Protein AF-A0A8S3UKG8-F1 (afdb_monomer)

Organism: Mytilus edulis (NCBI:txid6550)

Structure (mmCIF, N/CA/C/O backbone):
data_AF-A0A8S3UKG8-F1
#
_entry.id   AF-A0A8S3UKG8-F1
#
loop_
_atom_site.group_PDB
_atom_site.id
_atom_site.type_symbol
_atom_site.label_atom_id
_atom_site.label_alt_id
_atom_site.label_comp_id
_atom_site.label_asym_id
_atom_site.label_entity_id
_atom_site.label_seq_id
_atom_site.pdbx_PDB_ins_code
_atom_site.Cartn_x
_atom_site.Cartn_y
_atom_site.Cartn_z
_atom_site.occupancy
_atom_site.B_iso_or_equiv
_atom_site.auth_seq_id
_atom_site.auth_comp_id
_atom_site.auth_asym_id
_atom_site.auth_atom_id
_atom_site.pdbx_PDB_model_num
ATOM 1 N N . MET A 1 1 ? 56.860 -17.615 -8.457 1.00 44.66 1 MET A N 1
ATOM 2 C CA . MET A 1 1 ? 56.298 -17.502 -9.824 1.00 44.66 1 MET A CA 1
ATOM 3 C C . MET A 1 1 ? 55.297 -16.354 -9.841 1.00 44.66 1 MET A C 1
ATOM 5 O O . MET A 1 1 ? 54.416 -16.349 -8.995 1.00 44.66 1 MET A O 1
ATOM 9 N N . LYS A 1 2 ? 55.458 -15.350 -10.715 1.00 48.34 2 LYS A N 1
ATOM 10 C CA . LYS A 1 2 ? 54.511 -14.225 -10.840 1.00 48.34 2 LYS A CA 1
ATOM 11 C C . LYS A 1 2 ? 53.474 -14.569 -11.916 1.00 48.34 2 LYS A C 1
ATOM 13 O O . LYS A 1 2 ? 53.866 -14.861 -13.039 1.00 48.34 2 LYS A O 1
ATOM 18 N N . LEU A 1 3 ? 52.184 -14.538 -11.577 1.00 47.44 3 LEU A N 1
ATOM 19 C CA . LEU A 1 3 ? 51.089 -14.713 -12.542 1.00 47.44 3 LEU A CA 1
ATOM 20 C C . LEU A 1 3 ? 51.064 -13.552 -13.546 1.00 47.44 3 LEU A C 1
ATOM 22 O O . LEU A 1 3 ? 51.208 -12.389 -13.149 1.00 47.44 3 LEU A O 1
ATOM 26 N N . SER A 1 4 ? 50.855 -13.864 -14.828 1.00 59.56 4 SER A N 1
ATOM 27 C CA . SER A 1 4 ? 50.686 -12.853 -15.874 1.00 59.56 4 SER A CA 1
ATOM 28 C C . SER A 1 4 ? 49.375 -12.080 -15.672 1.00 59.56 4 SER A C 1
ATOM 30 O O . SER A 1 4 ? 48.423 -12.591 -15.081 1.00 59.56 4 SER A O 1
ATOM 32 N N . GLU A 1 5 ? 49.286 -10.836 -16.152 1.00 53.91 5 GLU A N 1
ATOM 33 C CA . GLU A 1 5 ? 48.056 -10.035 -16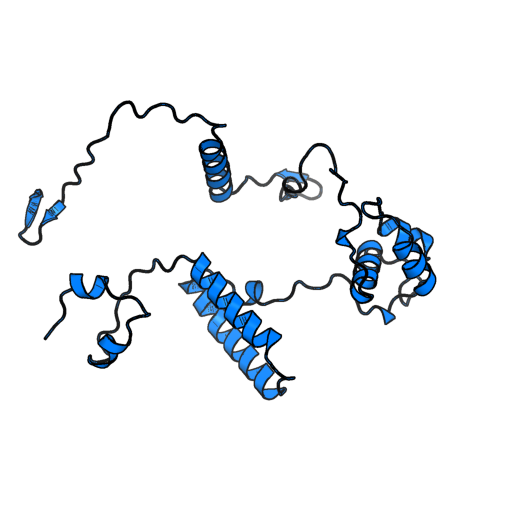.012 1.00 53.91 5 GLU A CA 1
ATOM 34 C C . GLU A 1 5 ? 46.839 -10.657 -16.714 1.00 53.91 5 GLU A C 1
ATOM 36 O O . GLU A 1 5 ? 45.714 -10.478 -16.250 1.00 53.91 5 GLU A O 1
ATOM 41 N N . LYS A 1 6 ? 47.054 -11.455 -17.769 1.00 54.81 6 LYS A N 1
ATOM 42 C CA . LYS A 1 6 ? 45.984 -12.217 -18.432 1.00 54.81 6 LYS A CA 1
ATOM 43 C C . LYS A 1 6 ? 45.432 -13.335 -17.549 1.00 54.81 6 LYS A C 1
ATOM 45 O O . LYS A 1 6 ? 44.229 -13.587 -17.579 1.00 54.81 6 LYS A O 1
ATOM 50 N N . ASP A 1 7 ? 46.276 -13.963 -16.738 1.00 52.88 7 ASP A N 1
ATOM 51 C CA . ASP A 1 7 ? 45.856 -15.036 -15.829 1.00 52.88 7 ASP A CA 1
ATOM 52 C C . ASP A 1 7 ? 45.150 -14.471 -14.588 1.00 52.88 7 ASP A C 1
ATOM 54 O O . ASP A 1 7 ? 44.207 -15.066 -14.068 1.00 52.88 7 ASP A O 1
ATOM 58 N N . LYS A 1 8 ? 45.506 -13.246 -14.179 1.00 52.53 8 LYS A N 1
ATOM 59 C CA . LYS A 1 8 ? 44.791 -12.489 -13.137 1.00 52.53 8 LYS A CA 1
ATOM 60 C C . LYS A 1 8 ? 43.371 -12.072 -13.543 1.00 52.53 8 LYS A C 1
ATOM 62 O O . LYS A 1 8 ? 42.605 -11.691 -12.671 1.00 52.53 8 LYS A O 1
ATOM 67 N N . ALA A 1 9 ? 42.999 -12.128 -14.820 1.00 50.62 9 ALA A N 1
ATOM 68 C CA . ALA A 1 9 ? 41.670 -11.716 -15.284 1.00 50.62 9 ALA A CA 1
ATOM 69 C C . ALA A 1 9 ? 40.638 -12.862 -15.336 1.00 50.62 9 ALA A C 1
ATOM 71 O O . ALA A 1 9 ? 39.459 -12.603 -15.559 1.00 50.62 9 ALA A O 1
ATOM 72 N N . LYS A 1 10 ? 41.061 -14.123 -15.164 1.00 51.69 10 LYS A N 1
ATOM 73 C CA . LYS A 1 10 ? 40.206 -15.304 -15.391 1.00 51.69 10 LYS A CA 1
ATOM 74 C C . LYS A 1 10 ? 39.591 -15.930 -14.140 1.00 51.69 10 LYS A C 1
ATOM 76 O O . LYS A 1 10 ? 38.801 -16.854 -14.287 1.00 51.69 10 LYS A O 1
ATOM 81 N N . HIS A 1 11 ? 39.936 -15.470 -12.942 1.00 46.91 11 HIS A N 1
ATOM 82 C CA . HIS A 1 11 ? 39.448 -16.087 -11.709 1.00 46.91 11 HIS A CA 1
ATOM 83 C C . HIS A 1 11 ? 38.254 -15.312 -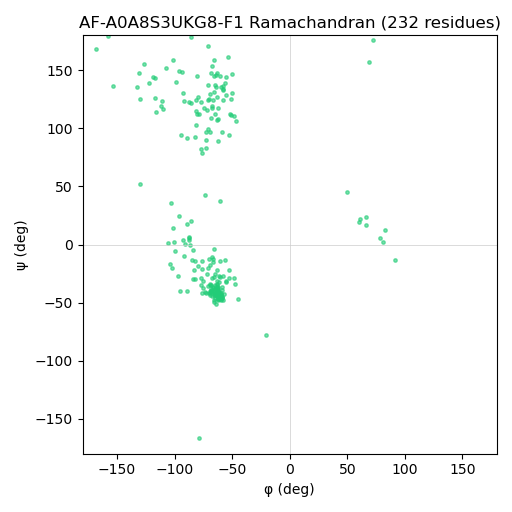11.142 1.00 46.91 11 HIS A C 1
ATOM 85 O O . HIS A 1 11 ? 38.216 -14.079 -11.154 1.00 46.91 11 HIS A O 1
ATOM 91 N N . THR A 1 12 ? 37.263 -16.048 -10.647 1.00 50.19 12 THR A N 1
ATOM 92 C CA . THR A 1 12 ? 36.085 -15.495 -9.976 1.00 50.19 12 THR A CA 1
ATOM 93 C C . THR A 1 12 ? 36.216 -15.619 -8.459 1.00 50.19 12 THR A C 1
ATOM 95 O O . THR A 1 12 ? 36.971 -16.448 -7.962 1.00 50.19 12 THR A O 1
ATOM 98 N N . LEU A 1 13 ? 35.477 -14.803 -7.693 1.00 46.81 13 LEU A N 1
ATOM 99 C CA . LEU A 1 13 ? 35.464 -14.838 -6.214 1.00 46.81 13 LEU A CA 1
ATOM 100 C C . LEU A 1 13 ? 35.089 -16.215 -5.624 1.00 46.81 13 LEU A C 1
ATOM 102 O O . LEU A 1 13 ? 35.263 -16.441 -4.430 1.00 46.81 13 LEU A O 1
ATOM 106 N N . THR A 1 14 ? 34.566 -17.118 -6.449 1.00 46.69 14 THR A N 1
ATOM 107 C CA . THR A 1 14 ? 34.197 -18.490 -6.102 1.00 46.69 14 THR A CA 1
ATOM 108 C C . THR A 1 14 ? 35.373 -19.472 -6.112 1.00 46.69 14 THR A C 1
ATOM 110 O O . THR A 1 14 ? 35.245 -20.533 -5.515 1.00 46.69 14 THR A O 1
ATOM 113 N N . ASP A 1 15 ? 36.526 -19.115 -6.690 1.00 49.78 15 ASP A N 1
ATOM 114 C CA . ASP A 1 15 ? 37.689 -20.009 -6.859 1.00 49.78 15 ASP A CA 1
ATOM 115 C C . ASP A 1 15 ? 38.811 -19.715 -5.836 1.00 49.78 15 ASP A C 1
ATOM 117 O O . ASP A 1 15 ? 40.005 -19.775 -6.130 1.00 49.78 15 ASP A O 1
ATOM 121 N N . CYS A 1 16 ? 38.416 -19.349 -4.612 1.00 51.28 16 CYS A N 1
ATOM 122 C CA . CYS A 1 16 ? 39.285 -18.791 -3.566 1.00 51.28 16 CYS A CA 1
ATOM 123 C C . CYS A 1 16 ? 40.396 -19.746 -3.071 1.00 51.28 16 CYS A C 1
ATOM 125 O O . CYS A 1 16 ? 41.426 -19.289 -2.573 1.00 51.28 16 CYS A O 1
ATOM 127 N N . GLU A 1 17 ? 40.246 -21.064 -3.242 1.00 53.31 17 GLU A N 1
ATOM 128 C CA . GLU A 1 17 ? 41.246 -22.044 -2.783 1.00 53.31 17 GLU A CA 1
ATOM 129 C C . GLU A 1 17 ? 42.609 -21.888 -3.480 1.00 53.31 17 GLU A C 1
ATOM 131 O O . GLU A 1 17 ? 43.646 -22.088 -2.850 1.00 53.31 17 GLU A O 1
ATOM 136 N N . GLN A 1 18 ? 42.642 -21.439 -4.740 1.00 48.78 18 GLN A N 1
ATOM 137 C CA . GLN A 1 18 ? 43.902 -21.175 -5.453 1.00 48.78 18 GLN A CA 1
ATOM 138 C C . GLN A 1 18 ? 44.580 -19.865 -5.011 1.00 48.78 18 GLN A C 1
ATOM 140 O O . GLN A 1 18 ? 45.790 -19.703 -5.178 1.00 48.78 18 GLN A O 1
ATOM 145 N N . CYS A 1 19 ? 43.8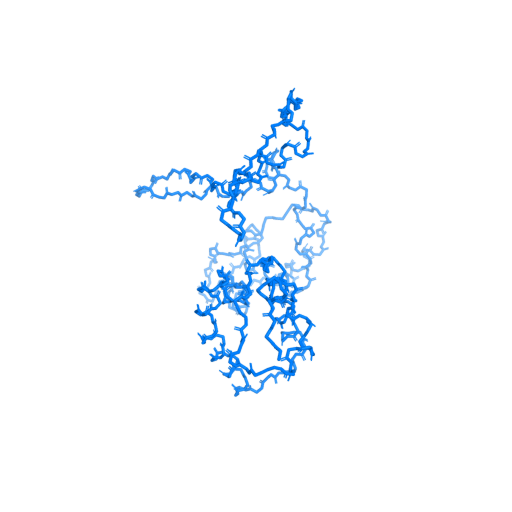27 -18.937 -4.414 1.00 50.47 19 CYS A N 1
ATOM 146 C CA . CYS A 1 19 ? 44.324 -17.634 -3.964 1.00 50.47 19 CYS A CA 1
ATOM 147 C C . CYS A 1 19 ? 44.990 -17.687 -2.581 1.00 50.47 19 CYS A C 1
ATOM 149 O O . CYS A 1 19 ? 45.816 -16.831 -2.277 1.00 50.47 19 CYS A O 1
ATOM 151 N N . MET A 1 20 ? 44.687 -18.700 -1.765 1.00 49.31 20 MET A N 1
ATOM 152 C CA . MET A 1 20 ? 45.241 -18.871 -0.410 1.00 49.31 20 MET A CA 1
ATOM 153 C C . MET A 1 20 ? 46.736 -19.235 -0.395 1.00 49.31 20 MET A C 1
ATOM 155 O O . MET A 1 20 ? 47.377 -19.170 0.651 1.00 49.31 20 MET A O 1
ATOM 159 N N . VAL A 1 21 ? 47.304 -19.608 -1.547 1.00 52.59 21 VAL A N 1
ATOM 160 C CA . VAL A 1 21 ? 48.727 -19.961 -1.694 1.00 52.59 21 VAL A CA 1
ATOM 161 C C . VAL A 1 21 ? 49.610 -18.722 -1.927 1.00 52.59 21 VAL A C 1
ATOM 163 O O . VAL A 1 21 ? 50.831 -18.806 -1.805 1.00 52.59 21 VAL A O 1
ATOM 166 N N . PHE A 1 22 ? 49.028 -17.557 -2.234 1.00 48.97 22 PHE A N 1
ATOM 167 C CA . PHE A 1 22 ? 49.785 -16.350 -2.571 1.00 48.97 22 PHE A CA 1
ATOM 168 C C . PHE A 1 22 ? 49.561 -15.202 -1.582 1.00 48.97 22 PHE A C 1
ATOM 170 O O . PHE A 1 22 ? 48.468 -14.985 -1.069 1.00 48.97 22 PHE A O 1
ATOM 177 N N . ASP A 1 23 ? 50.649 -14.469 -1.343 1.00 45.53 23 ASP A N 1
ATOM 178 C CA . ASP A 1 23 ? 50.763 -13.353 -0.408 1.00 45.53 23 ASP A CA 1
ATOM 179 C C . ASP A 1 23 ? 49.636 -12.314 -0.592 1.00 45.53 23 ASP A C 1
ATOM 181 O O . ASP A 1 23 ? 49.364 -11.845 -1.704 1.00 45.53 23 ASP A O 1
ATOM 185 N N . ALA A 1 24 ? 48.983 -11.949 0.515 1.00 45.81 24 ALA A N 1
ATOM 186 C CA . ALA A 1 24 ? 47.771 -11.123 0.561 1.00 45.81 24 ALA A CA 1
ATOM 187 C C . ALA A 1 24 ? 47.961 -9.712 -0.033 1.00 45.81 24 ALA A C 1
ATOM 189 O O . ALA A 1 24 ? 46.993 -9.017 -0.344 1.00 45.81 24 ALA A O 1
ATOM 190 N N . SER A 1 25 ? 49.211 -9.297 -0.239 1.00 44.34 25 SER A N 1
ATOM 191 C CA . SER A 1 25 ? 49.593 -8.053 -0.910 1.00 44.34 25 SER A CA 1
ATOM 192 C C . SER A 1 25 ? 49.261 -8.017 -2.415 1.00 44.34 25 SER A C 1
ATOM 194 O O . SER A 1 25 ? 49.315 -6.948 -3.025 1.00 44.34 25 SER A O 1
ATOM 196 N N . LEU A 1 26 ? 48.872 -9.147 -3.024 1.00 45.03 26 LEU A N 1
ATOM 197 C CA . LEU A 1 26 ? 48.540 -9.277 -4.453 1.00 45.03 26 LEU A CA 1
ATOM 198 C C . LEU A 1 26 ? 47.030 -9.306 -4.767 1.00 45.03 26 LEU A C 1
ATOM 200 O O . LEU A 1 26 ? 46.653 -9.649 -5.891 1.00 45.03 26 LEU A O 1
ATOM 204 N N . LEU A 1 27 ? 46.173 -8.929 -3.809 1.00 43.44 27 LEU A N 1
ATOM 205 C CA . LEU A 1 27 ? 44.718 -8.855 -3.986 1.00 43.44 27 LEU A CA 1
ATOM 206 C C . LEU A 1 27 ? 44.328 -8.040 -5.237 1.00 43.44 27 LEU A C 1
ATOM 208 O O . LEU A 1 27 ? 44.743 -6.900 -5.448 1.00 43.44 27 LEU A O 1
ATOM 212 N N . HIS A 1 28 ? 43.541 -8.680 -6.098 1.00 46.62 28 HIS A N 1
ATOM 213 C CA . HIS A 1 28 ? 43.282 -8.287 -7.479 1.00 46.62 28 HIS A CA 1
ATOM 214 C C . HIS A 1 28 ? 42.466 -6.990 -7.631 1.00 46.62 28 HIS A C 1
ATOM 216 O O . HIS A 1 28 ? 41.529 -6.726 -6.881 1.00 46.62 28 HIS A O 1
ATOM 222 N N . LYS A 1 29 ? 42.738 -6.234 -8.707 1.00 44.09 29 LYS A N 1
ATOM 223 C CA . LYS A 1 29 ? 41.755 -5.328 -9.326 1.00 44.09 29 LYS A CA 1
ATOM 224 C C . LYS A 1 29 ? 40.780 -6.188 -10.135 1.00 44.09 29 LYS A C 1
ATOM 226 O O . LYS A 1 29 ? 40.954 -6.339 -11.342 1.00 44.09 29 LYS A O 1
ATOM 231 N N . SER A 1 30 ? 39.819 -6.830 -9.477 1.00 43.28 30 SER A N 1
ATOM 232 C CA . SER A 1 30 ? 38.790 -7.588 -10.188 1.00 43.28 30 SER A CA 1
ATOM 233 C C . SER A 1 30 ? 37.964 -6.627 -11.047 1.00 43.28 30 SER A C 1
ATOM 235 O O . SER A 1 30 ? 37.487 -5.590 -10.584 1.00 43.28 30 SER A O 1
ATOM 237 N N . SER A 1 31 ? 37.840 -6.936 -12.337 1.00 40.03 31 SER A N 1
ATOM 238 C CA . SER A 1 31 ? 36.963 -6.207 -13.247 1.00 40.03 31 SER A CA 1
ATOM 239 C C . SER A 1 31 ? 35.520 -6.388 -12.777 1.00 40.03 31 SER A C 1
ATOM 241 O O . SER A 1 31 ? 34.946 -7.472 -12.893 1.00 40.03 31 SER A O 1
ATOM 243 N N . GLU A 1 32 ? 34.950 -5.328 -12.212 1.00 47.38 32 GLU A N 1
ATOM 244 C CA . GLU A 1 32 ? 33.565 -5.251 -11.762 1.00 47.38 32 GLU A CA 1
ATOM 245 C C . GLU A 1 32 ? 32.593 -5.432 -12.938 1.00 47.38 32 GLU A C 1
ATOM 247 O O . GLU A 1 32 ? 32.126 -4.475 -13.549 1.00 47.38 32 GLU A O 1
ATOM 252 N N . VAL A 1 33 ? 32.222 -6.677 -13.224 1.00 44.47 33 VAL A N 1
ATOM 253 C CA . VAL A 1 33 ? 30.918 -6.997 -13.818 1.00 44.47 33 VAL A CA 1
ATOM 254 C C . VAL A 1 33 ? 30.277 -8.116 -13.004 1.00 44.47 33 VAL A C 1
ATOM 256 O O . VAL A 1 33 ? 29.817 -9.130 -13.522 1.00 44.47 33 VAL A O 1
ATOM 259 N N . VAL A 1 34 ? 30.203 -7.928 -11.684 1.00 48.88 34 VAL A N 1
ATOM 260 C CA . VAL A 1 34 ? 29.152 -8.609 -10.929 1.00 48.88 34 VAL A CA 1
ATOM 261 C C . VAL A 1 34 ? 27.852 -7.951 -11.373 1.00 48.88 34 VAL A C 1
ATOM 263 O O . VAL A 1 34 ? 27.613 -6.773 -11.102 1.00 48.88 34 VAL A O 1
ATOM 266 N N . LYS A 1 35 ? 27.036 -8.684 -12.139 1.00 52.34 35 LYS A N 1
ATOM 267 C CA . LYS A 1 35 ? 25.713 -8.225 -12.578 1.00 52.34 35 LYS A CA 1
ATOM 268 C C . LYS A 1 35 ? 24.962 -7.757 -11.331 1.00 52.34 35 LYS A C 1
ATOM 270 O O . LYS A 1 35 ? 24.667 -8.577 -10.466 1.00 52.34 35 LYS A O 1
ATOM 275 N N . LYS A 1 36 ? 24.694 -6.449 -11.217 1.00 52.25 36 LYS A N 1
ATOM 276 C CA . LYS A 1 36 ? 24.072 -5.826 -10.030 1.00 52.25 36 LYS A CA 1
ATOM 277 C C . LYS A 1 36 ? 22.838 -6.590 -9.544 1.00 52.25 36 LYS A C 1
ATOM 279 O O . LYS A 1 36 ? 22.636 -6.708 -8.343 1.00 52.25 36 LYS A O 1
ATOM 284 N N . ASP A 1 37 ? 22.083 -7.173 -10.468 1.00 49.12 37 ASP A N 1
ATOM 285 C CA . ASP A 1 37 ? 20.885 -7.962 -10.180 1.00 49.12 37 ASP A CA 1
ATOM 286 C C . ASP A 1 37 ? 21.188 -9.254 -9.394 1.00 49.12 37 ASP A C 1
ATOM 288 O O . ASP A 1 37 ? 20.438 -9.619 -8.492 1.00 49.12 37 ASP A O 1
ATOM 292 N N . SER A 1 38 ? 22.332 -9.901 -9.650 1.00 56.22 38 SER A N 1
ATOM 293 C CA . SER A 1 38 ? 22.796 -11.074 -8.893 1.00 56.22 38 SER A CA 1
ATOM 294 C C . SER A 1 38 ? 23.213 -10.709 -7.471 1.00 56.22 38 SER A C 1
ATOM 296 O O . SER A 1 38 ? 23.005 -11.489 -6.544 1.00 56.22 38 SER A O 1
ATOM 298 N N . LEU A 1 39 ? 23.794 -9.521 -7.290 1.00 58.41 39 LEU A N 1
ATOM 299 C CA . LEU A 1 39 ? 24.209 -9.032 -5.980 1.00 58.41 39 LEU A CA 1
ATOM 300 C C . LEU A 1 39 ? 23.001 -8.603 -5.142 1.00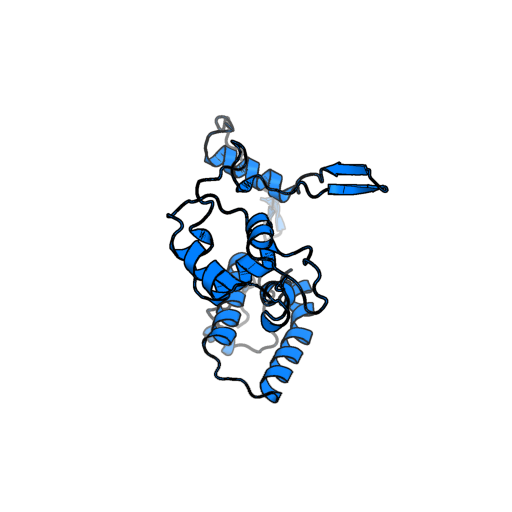 58.41 39 LEU A C 1
ATOM 302 O O . LEU A 1 39 ? 22.925 -8.925 -3.964 1.00 58.41 39 LEU A O 1
ATOM 306 N N . VAL A 1 40 ? 22.026 -7.932 -5.763 1.00 55.78 40 VAL A N 1
ATOM 307 C CA . VAL A 1 40 ? 20.754 -7.571 -5.123 1.00 55.78 40 VAL A CA 1
ATOM 308 C C . VAL A 1 40 ? 20.000 -8.827 -4.683 1.00 55.78 40 VAL A C 1
ATOM 310 O O . VAL A 1 40 ? 19.572 -8.889 -3.532 1.00 55.78 40 VAL A O 1
ATOM 313 N N . GLY A 1 41 ? 19.929 -9.854 -5.539 1.00 62.94 41 GLY A N 1
ATOM 314 C CA . GLY A 1 41 ? 19.331 -11.147 -5.194 1.00 62.94 41 GLY A CA 1
ATOM 315 C C . GLY A 1 41 ? 20.057 -11.860 -4.048 1.00 62.94 41 G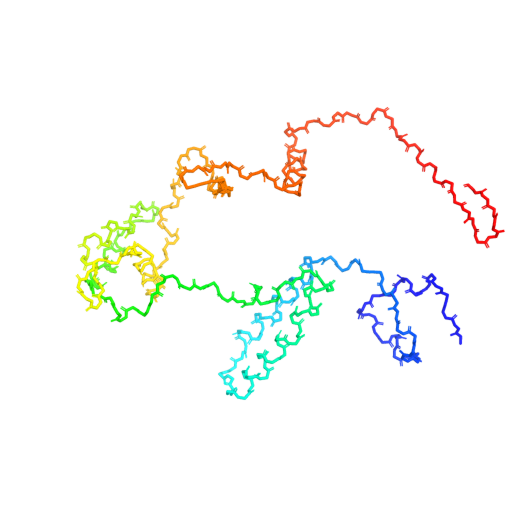LY A C 1
ATOM 316 O O . GLY A 1 41 ? 19.413 -12.355 -3.126 1.00 62.94 41 GLY A O 1
ATOM 317 N N . ALA A 1 42 ? 21.394 -11.849 -4.041 1.00 63.53 42 ALA A N 1
ATOM 318 C CA . ALA A 1 42 ? 22.184 -12.403 -2.941 1.00 63.53 42 ALA A CA 1
ATOM 319 C C . ALA A 1 42 ? 21.965 -11.632 -1.626 1.00 63.53 42 ALA A C 1
ATOM 321 O O . ALA A 1 42 ? 21.742 -12.245 -0.584 1.00 63.53 42 ALA A O 1
ATOM 322 N N . CYS A 1 43 ? 21.945 -10.297 -1.669 1.00 58.53 43 CYS A N 1
ATOM 323 C CA . CYS A 1 43 ? 21.653 -9.461 -0.504 1.00 58.53 43 CYS A CA 1
ATOM 324 C C . CYS A 1 43 ? 20.229 -9.682 0.026 1.00 58.53 43 CYS A C 1
ATOM 326 O O . CYS A 1 43 ? 20.034 -9.705 1.239 1.00 58.53 43 CYS A O 1
ATOM 328 N N . GLN A 1 44 ? 19.243 -9.873 -0.853 1.00 59.22 44 GLN A N 1
ATOM 329 C CA . GLN A 1 44 ? 17.868 -10.190 -0.461 1.00 59.22 44 GLN A CA 1
ATOM 330 C C . GLN A 1 44 ? 17.744 -11.588 0.135 1.00 59.22 44 GLN A C 1
ATOM 332 O O . GLN A 1 44 ? 17.078 -11.738 1.152 1.00 59.22 44 GLN A O 1
ATOM 337 N N . ASN A 1 45 ? 18.439 -12.586 -0.412 1.00 63.81 45 ASN A N 1
ATOM 338 C CA . ASN A 1 45 ? 18.485 -13.920 0.185 1.00 63.81 45 ASN A CA 1
ATOM 339 C C . ASN A 1 45 ? 19.131 -13.902 1.571 1.00 63.81 45 ASN A C 1
ATOM 341 O O . ASN A 1 45 ? 18.587 -14.494 2.497 1.00 63.81 45 ASN A O 1
ATOM 345 N N . VAL A 1 46 ? 20.239 -13.181 1.752 1.00 65.88 46 VAL A N 1
ATOM 346 C CA . VAL A 1 46 ? 20.869 -13.017 3.072 1.00 65.88 46 VAL A CA 1
ATOM 347 C C . VAL A 1 46 ? 19.928 -12.293 4.038 1.00 65.88 46 VAL A C 1
ATOM 349 O O . VAL A 1 46 ? 19.756 -12.745 5.167 1.00 65.88 46 VAL A O 1
ATOM 352 N N . ALA A 1 47 ? 19.262 -11.222 3.597 1.00 59.25 47 ALA A N 1
ATOM 353 C CA . ALA A 1 47 ? 18.281 -10.513 4.416 1.00 59.25 47 ALA A CA 1
ATOM 354 C C . ALA A 1 47 ? 17.097 -11.412 4.809 1.00 59.25 47 ALA A C 1
ATOM 356 O O . ALA A 1 47 ? 16.697 -11.409 5.969 1.00 59.25 47 ALA A O 1
ATOM 357 N N . ASN A 1 48 ? 16.578 -12.221 3.883 1.00 55.47 48 ASN A N 1
ATOM 358 C CA . ASN A 1 48 ? 15.490 -13.162 4.147 1.00 55.47 48 ASN A CA 1
ATOM 359 C C . ASN A 1 48 ? 15.930 -14.283 5.093 1.00 55.47 48 ASN A C 1
ATOM 361 O O . ASN A 1 48 ? 15.205 -14.589 6.026 1.00 55.47 48 ASN A O 1
ATOM 365 N N . ILE A 1 49 ? 17.138 -14.832 4.942 1.00 56.59 49 ILE A N 1
ATOM 366 C CA . ILE A 1 49 ? 17.683 -15.836 5.870 1.00 56.59 49 ILE A CA 1
ATOM 367 C C . ILE A 1 49 ? 17.813 -15.253 7.283 1.00 56.59 49 ILE A C 1
ATOM 369 O O . ILE A 1 49 ? 17.420 -15.902 8.250 1.00 56.59 49 ILE A O 1
ATOM 373 N N . ILE A 1 50 ? 18.299 -14.015 7.410 1.00 55.03 50 ILE A N 1
ATOM 374 C CA . ILE A 1 50 ? 18.395 -13.317 8.699 1.00 55.03 50 ILE A CA 1
ATOM 375 C C . ILE A 1 50 ? 17.000 -13.045 9.285 1.00 55.03 50 ILE A C 1
ATOM 377 O O . ILE A 1 50 ? 16.815 -13.159 10.494 1.00 55.03 50 ILE A O 1
ATOM 381 N N . LEU A 1 51 ? 16.010 -12.705 8.457 1.00 53.41 51 LEU A N 1
ATOM 382 C CA . LEU A 1 51 ? 14.664 -12.336 8.907 1.00 53.41 51 LEU A CA 1
ATOM 383 C C . LEU A 1 51 ? 13.727 -13.532 9.154 1.00 53.41 51 LEU A C 1
ATOM 385 O O . LEU A 1 51 ? 12.842 -13.416 9.998 1.00 53.41 51 LEU A O 1
ATOM 389 N N . GLU A 1 52 ? 13.895 -14.650 8.444 1.00 51.00 52 GLU A N 1
ATOM 390 C CA . GLU A 1 52 ? 13.023 -15.835 8.516 1.00 51.00 52 GLU A CA 1
ATOM 391 C C . GLU A 1 52 ? 13.566 -16.932 9.442 1.00 51.00 52 GLU A C 1
ATOM 393 O O . GLU A 1 52 ? 12.772 -17.689 9.997 1.00 51.00 52 GLU A O 1
ATOM 398 N N . LYS A 1 53 ? 14.892 -17.032 9.644 1.00 45.94 53 LYS A N 1
ATOM 399 C CA . LYS A 1 53 ? 15.506 -18.085 10.483 1.00 45.94 53 LYS A CA 1
ATOM 400 C C . LYS A 1 53 ? 16.008 -17.622 11.849 1.00 45.94 53 LYS A C 1
ATOM 402 O O . LYS A 1 53 ? 16.535 -18.446 12.595 1.00 45.94 53 LYS A O 1
ATOM 407 N N . SER A 1 54 ? 15.856 -16.351 12.208 1.00 45.72 54 SER A N 1
ATOM 408 C CA . SER A 1 54 ? 16.345 -15.895 13.510 1.00 45.72 54 SER A CA 1
ATOM 409 C C . SER A 1 54 ? 15.298 -16.131 14.608 1.00 45.72 54 SER A C 1
ATOM 411 O O . SER A 1 54 ? 14.202 -15.571 14.516 1.00 45.72 54 SER A O 1
ATOM 413 N N . PRO A 1 55 ? 15.605 -16.901 15.676 1.00 56.50 55 PRO A N 1
ATOM 414 C CA . PRO A 1 55 ? 14.869 -16.781 16.938 1.00 56.50 55 PRO A CA 1
ATOM 415 C C . PRO A 1 55 ? 14.885 -15.314 17.410 1.00 56.50 55 PRO A C 1
ATOM 417 O O . PRO A 1 55 ? 15.726 -14.545 16.933 1.00 56.50 55 PRO A O 1
ATOM 420 N N . PRO A 1 56 ? 13.985 -14.892 18.325 1.00 54.97 56 PRO A N 1
ATOM 421 C CA . PRO A 1 56 ? 13.967 -13.517 18.819 1.00 54.97 56 PRO A CA 1
ATOM 422 C C . PRO A 1 56 ? 15.371 -13.128 19.284 1.00 54.97 56 PRO A C 1
ATOM 424 O O . PRO A 1 56 ? 15.915 -13.696 20.232 1.00 54.97 56 PRO A O 1
ATOM 427 N N . MET A 1 57 ? 15.990 -12.211 18.542 1.00 59.72 57 MET A N 1
ATOM 428 C CA . MET A 1 57 ? 17.358 -11.799 18.793 1.00 59.72 57 MET A CA 1
ATOM 429 C C . MET A 1 57 ? 17.426 -11.080 20.137 1.00 59.72 57 MET A C 1
ATOM 431 O O . MET A 1 57 ? 16.516 -10.349 20.527 1.00 59.72 57 MET A O 1
ATOM 435 N N . SER A 1 58 ? 18.530 -11.263 20.860 1.00 70.56 58 SER A N 1
ATOM 436 C CA . SER A 1 58 ? 18.781 -10.429 22.029 1.00 70.56 58 SER A CA 1
ATOM 437 C C . SER A 1 58 ? 18.930 -8.968 21.586 1.00 70.56 58 SER A C 1
ATOM 439 O O . SER A 1 58 ? 19.475 -8.683 20.517 1.00 70.56 58 SER A O 1
ATOM 441 N N . LYS A 1 59 ? 18.515 -8.021 22.435 1.00 65.56 59 LYS A N 1
ATOM 442 C CA . LYS A 1 59 ? 18.652 -6.574 22.164 1.00 65.56 59 LYS A CA 1
ATOM 443 C C . LYS A 1 59 ? 20.089 -6.163 21.801 1.00 65.56 59 LYS A C 1
ATOM 445 O O . LYS A 1 59 ? 20.305 -5.198 21.073 1.00 65.56 59 LYS A O 1
ATOM 450 N N . ALA A 1 60 ? 21.084 -6.895 22.308 1.00 67.31 60 ALA A N 1
ATOM 451 C CA . ALA A 1 60 ? 22.491 -6.684 21.979 1.00 67.31 60 ALA A CA 1
ATOM 452 C C . ALA A 1 60 ? 22.817 -7.087 20.531 1.00 67.31 60 ALA A C 1
ATOM 454 O O . ALA A 1 60 ? 23.515 -6.359 19.826 1.00 67.31 60 ALA A O 1
ATOM 455 N N . ALA A 1 61 ? 22.278 -8.216 20.069 1.00 64.19 61 ALA A N 1
ATOM 456 C CA . ALA A 1 61 ? 22.460 -8.676 18.702 1.00 64.19 61 ALA A CA 1
ATOM 457 C C . ALA A 1 61 ? 21.741 -7.754 17.699 1.00 64.19 61 ALA A C 1
ATOM 459 O O . ALA A 1 61 ? 22.309 -7.436 16.656 1.00 64.19 61 ALA A O 1
ATOM 460 N N . GLU A 1 62 ? 20.551 -7.244 18.040 1.00 61.44 62 GLU A N 1
ATOM 461 C CA . GLU A 1 62 ? 19.836 -6.251 17.220 1.00 61.44 62 GLU A CA 1
ATOM 462 C C . GLU A 1 62 ? 20.674 -4.979 17.037 1.00 61.44 62 GLU A C 1
ATOM 464 O O . GLU A 1 62 ? 20.883 -4.518 15.915 1.00 61.44 62 GLU A O 1
ATOM 469 N N . LYS A 1 63 ? 21.254 -4.464 18.128 1.00 69.31 63 LYS A N 1
ATOM 470 C CA . LYS A 1 63 ? 22.120 -3.278 18.102 1.00 69.31 63 LYS A CA 1
ATOM 471 C C . LYS A 1 63 ? 23.386 -3.486 17.262 1.00 69.31 63 LYS A C 1
ATOM 473 O O . LYS A 1 63 ? 23.823 -2.566 16.572 1.00 69.31 63 LYS A O 1
ATOM 478 N N . ASN A 1 64 ? 23.966 -4.685 17.283 1.00 71.56 64 ASN A N 1
ATOM 479 C CA . ASN A 1 64 ? 25.134 -5.020 16.465 1.00 71.56 64 ASN A CA 1
ATOM 480 C C . ASN A 1 64 ? 24.793 -5.076 14.971 1.00 71.56 64 ASN A C 1
ATOM 482 O O . ASN A 1 64 ? 25.556 -4.556 14.156 1.00 71.56 64 ASN A O 1
ATOM 486 N N . VAL A 1 65 ? 23.632 -5.630 14.611 1.00 68.94 65 VAL A N 1
ATOM 487 C CA . VAL A 1 65 ? 23.138 -5.621 13.227 1.00 68.94 65 VAL A CA 1
ATOM 488 C C . VAL A 1 65 ? 22.843 -4.195 12.765 1.00 68.94 65 VAL A C 1
ATOM 490 O O . VAL A 1 65 ? 23.259 -3.811 11.674 1.00 68.94 65 VAL A O 1
ATOM 493 N N . GLU A 1 66 ? 22.209 -3.367 13.596 1.00 67.94 66 GLU A N 1
ATOM 494 C CA . GLU A 1 66 ? 21.987 -1.953 13.274 1.00 67.94 66 GLU A CA 1
ATOM 495 C C . GLU A 1 66 ? 23.298 -1.193 13.041 1.00 67.94 66 GLU A C 1
ATOM 497 O O . GLU A 1 66 ? 23.404 -0.416 12.089 1.00 67.94 66 GLU A O 1
ATOM 502 N N . ASN A 1 67 ? 24.306 -1.416 13.886 1.00 73.44 67 ASN A N 1
ATOM 503 C CA . ASN A 1 67 ? 25.620 -0.793 13.738 1.00 73.44 67 ASN A CA 1
ATOM 504 C C . ASN A 1 67 ? 26.326 -1.261 12.461 1.00 73.44 67 ASN A C 1
ATOM 506 O O . ASN A 1 67 ? 26.862 -0.435 11.723 1.00 73.44 67 ASN A O 1
ATOM 510 N N . PHE A 1 68 ? 26.268 -2.558 12.156 1.00 74.94 68 PHE A N 1
ATOM 511 C CA . PHE A 1 68 ? 26.809 -3.109 10.917 1.00 74.94 68 PHE A CA 1
ATOM 512 C C . PHE A 1 68 ? 26.138 -2.490 9.685 1.00 74.94 68 PHE A C 1
ATOM 514 O O . PHE A 1 68 ? 26.824 -2.006 8.786 1.00 74.94 68 PHE A O 1
ATOM 521 N N . VAL A 1 69 ? 24.803 -2.409 9.664 1.00 71.50 69 VAL A N 1
ATOM 522 C CA . VAL A 1 69 ? 24.051 -1.792 8.559 1.00 71.50 69 VAL A CA 1
ATOM 523 C C . VAL A 1 69 ? 24.421 -0.315 8.400 1.00 71.50 69 VAL A C 1
ATOM 525 O O . VAL A 1 69 ? 24.619 0.137 7.272 1.00 71.50 69 VAL A O 1
ATOM 528 N N . LYS A 1 70 ? 24.582 0.440 9.494 1.00 75.56 70 LYS A N 1
ATOM 529 C CA . LYS A 1 70 ? 25.000 1.854 9.445 1.00 75.56 70 LYS A CA 1
ATOM 530 C C . LYS A 1 70 ? 26.388 2.042 8.831 1.00 75.56 70 LYS A C 1
ATOM 532 O O . LYS A 1 70 ? 26.566 2.967 8.046 1.00 75.56 70 LYS A O 1
ATOM 537 N N . VAL A 1 71 ? 27.344 1.173 9.158 1.00 78.31 71 VAL A N 1
ATOM 538 C CA . VAL A 1 71 ? 28.719 1.241 8.630 1.00 78.31 71 VAL A CA 1
ATOM 539 C C . VAL A 1 71 ? 28.790 0.754 7.183 1.00 78.31 71 VAL A C 1
ATOM 541 O O . VAL A 1 71 ? 29.511 1.323 6.366 1.00 78.31 71 VAL A O 1
ATOM 544 N N . PHE A 1 72 ? 28.021 -0.277 6.840 1.00 75.00 72 PHE A N 1
ATOM 545 C CA . PHE A 1 72 ? 28.093 -0.916 5.531 1.00 75.00 72 PHE A CA 1
ATOM 546 C C . PHE A 1 72 ? 27.290 -0.177 4.450 1.00 75.00 72 PHE A C 1
ATOM 548 O O . PHE A 1 72 ? 27.677 -0.180 3.282 1.00 75.00 72 PHE A O 1
ATOM 555 N N . THR A 1 73 ? 26.203 0.511 4.815 1.00 75.62 73 THR A N 1
ATOM 556 C CA . THR A 1 73 ? 25.335 1.210 3.847 1.00 75.62 73 THR A CA 1
ATOM 557 C C . THR A 1 73 ? 26.066 2.269 3.006 1.00 75.62 73 THR A C 1
ATOM 559 O O . THR A 1 73 ? 25.872 2.266 1.789 1.00 75.62 73 THR A O 1
ATOM 562 N N . PRO A 1 74 ? 26.924 3.147 3.567 1.00 76.00 74 PRO A N 1
ATOM 563 C CA . PRO A 1 74 ? 27.702 4.100 2.772 1.00 76.00 74 PRO A CA 1
ATOM 564 C C . PRO A 1 74 ? 28.625 3.406 1.764 1.00 76.00 74 PRO A C 1
ATOM 566 O O . PRO A 1 74 ? 28.689 3.814 0.605 1.00 76.00 74 PRO A O 1
ATOM 569 N N . ILE A 1 75 ? 29.279 2.317 2.182 1.00 75.81 75 ILE A N 1
ATOM 570 C CA . ILE A 1 75 ? 30.209 1.538 1.353 1.00 75.81 75 ILE A CA 1
ATOM 571 C C . ILE A 1 75 ? 29.453 0.877 0.197 1.00 75.81 75 ILE A C 1
ATOM 573 O O . ILE A 1 75 ? 29.843 1.011 -0.963 1.00 75.81 75 ILE A O 1
ATOM 577 N N . ALA A 1 76 ? 28.329 0.225 0.491 1.00 71.81 76 ALA A N 1
ATOM 578 C CA . ALA A 1 76 ? 27.486 -0.402 -0.518 1.00 71.81 76 ALA A CA 1
ATOM 579 C C . ALA A 1 76 ? 26.855 0.619 -1.475 1.00 71.81 76 ALA A C 1
ATOM 581 O O . ALA A 1 76 ? 26.811 0.395 -2.685 1.00 71.81 76 ALA A O 1
ATOM 582 N N . SER A 1 77 ? 26.433 1.781 -0.975 1.00 73.38 77 SER A N 1
ATOM 583 C CA . SER A 1 77 ? 25.894 2.842 -1.824 1.00 73.38 77 SER A CA 1
ATOM 584 C C . SER A 1 77 ? 26.960 3.415 -2.759 1.00 73.38 77 SER A C 1
ATOM 586 O O . SER A 1 77 ? 26.665 3.672 -3.923 1.00 73.38 77 SER A O 1
ATOM 588 N N . GLN A 1 78 ? 28.190 3.609 -2.279 1.00 70.62 78 GLN A N 1
ATOM 589 C CA . GLN A 1 78 ? 29.274 4.202 -3.063 1.00 70.62 78 GLN A CA 1
ATOM 590 C C . GLN A 1 78 ? 29.869 3.221 -4.079 1.00 70.62 78 GLN A C 1
ATOM 592 O O . GLN A 1 78 ? 30.146 3.609 -5.211 1.00 70.62 78 GLN A O 1
ATOM 597 N N . LYS A 1 79 ? 30.074 1.959 -3.686 1.00 72.81 79 LYS A N 1
ATOM 598 C CA . LYS A 1 79 ? 30.732 0.942 -4.521 1.00 72.81 79 LYS A CA 1
ATOM 599 C C . LYS A 1 79 ? 29.754 0.180 -5.407 1.00 72.81 79 LYS A C 1
ATOM 601 O O . LYS A 1 79 ? 30.035 -0.068 -6.569 1.00 72.81 79 LYS A O 1
ATOM 606 N N . LEU A 1 80 ? 28.579 -0.154 -4.882 1.00 70.19 80 LEU A N 1
ATOM 607 C CA . LEU A 1 80 ? 27.621 -1.028 -5.566 1.00 70.19 80 LEU A CA 1
ATOM 608 C C . LEU A 1 80 ? 26.445 -0.237 -6.162 1.00 70.19 80 LEU A C 1
ATOM 610 O O . LEU A 1 80 ? 25.740 -0.723 -7.052 1.00 70.19 80 LEU A O 1
ATOM 614 N N . GLY A 1 81 ? 26.235 1.007 -5.719 1.00 66.38 81 GLY A N 1
ATOM 615 C CA . GLY A 1 81 ? 25.055 1.797 -6.074 1.00 66.38 81 GLY A CA 1
ATOM 616 C C . GLY A 1 81 ? 23.764 1.213 -5.495 1.00 66.38 81 GLY A C 1
ATOM 617 O O . GLY A 1 81 ? 22.696 1.431 -6.066 1.00 66.38 81 GLY A O 1
ATOM 618 N N . VAL A 1 82 ? 23.866 0.432 -4.413 1.00 62.78 82 VAL A N 1
ATOM 619 C CA . VAL A 1 82 ? 22.740 -0.231 -3.746 1.00 62.78 82 VAL A CA 1
ATOM 620 C C . VAL A 1 82 ? 22.523 0.412 -2.382 1.00 62.78 82 VAL A C 1
ATOM 622 O O . VAL A 1 82 ? 23.419 0.449 -1.543 1.00 62.78 82 VAL A O 1
ATOM 625 N N . ASP A 1 83 ? 21.308 0.906 -2.158 1.0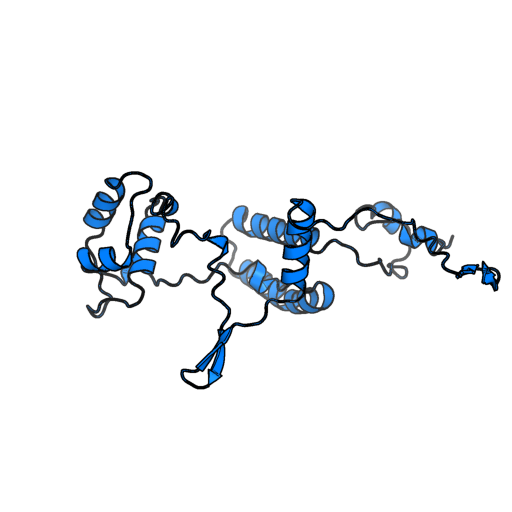0 68.88 83 ASP A N 1
ATOM 626 C CA . ASP A 1 83 ? 20.880 1.451 -0.872 1.00 68.88 83 ASP A CA 1
ATOM 627 C C . ASP A 1 83 ? 20.295 0.315 -0.024 1.00 68.88 83 ASP A C 1
ATOM 629 O O . ASP A 1 83 ? 19.113 -0.027 -0.125 1.00 68.88 83 ASP A O 1
ATOM 633 N N . ILE A 1 84 ? 21.148 -0.316 0.781 1.00 66.00 84 ILE A N 1
ATOM 634 C CA . ILE A 1 84 ? 20.779 -1.485 1.592 1.00 66.00 84 ILE A CA 1
ATOM 635 C C . ILE A 1 84 ? 19.639 -1.147 2.552 1.00 66.00 84 ILE A C 1
ATOM 637 O O . ILE A 1 84 ? 18.732 -1.957 2.714 1.00 66.00 84 ILE A O 1
ATOM 641 N N . ILE A 1 85 ? 19.607 0.066 3.110 1.00 64.31 85 ILE A N 1
ATOM 642 C CA . ILE A 1 85 ? 18.519 0.496 3.995 1.00 64.31 85 ILE A CA 1
ATOM 643 C C . ILE A 1 85 ? 17.193 0.482 3.241 1.00 64.31 85 ILE A C 1
ATOM 645 O O . ILE A 1 85 ? 16.233 -0.091 3.744 1.00 64.31 85 ILE A O 1
ATOM 649 N N . LYS A 1 86 ? 17.124 1.024 2.019 1.00 60.78 86 LYS A N 1
ATOM 650 C CA . LYS A 1 86 ? 15.899 0.924 1.203 1.00 60.78 86 LYS A CA 1
ATOM 651 C C . LYS A 1 86 ? 15.542 -0.513 0.839 1.00 60.78 86 LYS A C 1
ATOM 653 O O . LYS A 1 86 ? 14.362 -0.829 0.741 1.00 60.78 86 LYS A O 1
ATOM 658 N N . THR A 1 87 ? 16.548 -1.360 0.638 1.00 55.44 87 THR A N 1
ATOM 659 C CA . THR A 1 87 ? 16.367 -2.755 0.212 1.00 55.44 87 THR A CA 1
ATOM 660 C C . THR A 1 87 ? 15.876 -3.651 1.356 1.00 55.44 87 THR A C 1
ATOM 662 O O . THR A 1 87 ? 15.131 -4.595 1.117 1.00 55.44 87 THR A O 1
ATOM 665 N N . VAL A 1 88 ? 16.263 -3.338 2.596 1.00 54.06 88 VAL A N 1
ATOM 666 C CA . VAL A 1 88 ? 15.956 -4.118 3.808 1.00 54.06 88 VAL A CA 1
ATOM 667 C C . VAL A 1 88 ? 14.814 -3.491 4.623 1.00 54.06 88 VAL A C 1
ATOM 669 O O . VAL A 1 88 ? 14.164 -4.170 5.418 1.00 54.06 88 VAL A O 1
ATOM 672 N N . SER A 1 89 ? 14.513 -2.201 4.435 1.00 55.38 89 SER A N 1
ATOM 673 C CA . SER A 1 89 ? 13.419 -1.548 5.157 1.00 55.38 89 SER A CA 1
ATOM 674 C C . SER A 1 89 ? 12.069 -2.113 4.723 1.00 55.38 89 SER A C 1
ATOM 676 O O . SER A 1 89 ? 11.670 -1.993 3.563 1.00 55.38 89 SER A O 1
ATOM 678 N N . LYS A 1 90 ? 11.329 -2.692 5.677 1.00 57.22 90 LYS A N 1
ATOM 679 C CA . LYS A 1 90 ? 9.925 -3.047 5.457 1.00 57.22 90 LYS A CA 1
ATOM 680 C C . LYS A 1 90 ? 9.161 -1.774 5.065 1.00 57.22 90 LYS A C 1
ATOM 682 O O . LYS A 1 90 ? 9.367 -0.732 5.698 1.00 57.22 90 LYS A O 1
ATOM 687 N N . PRO A 1 91 ? 8.278 -1.825 4.052 1.00 60.81 91 PRO A N 1
ATOM 688 C CA . PRO A 1 91 ? 7.479 -0.670 3.673 1.00 60.81 91 PRO A CA 1
ATOM 689 C C . PRO A 1 91 ? 6.713 -0.164 4.896 1.00 60.81 91 PRO A C 1
ATOM 691 O O . PRO A 1 91 ? 6.063 -0.937 5.605 1.00 60.81 91 PRO A O 1
ATOM 694 N N . LYS A 1 92 ? 6.822 1.141 5.173 1.00 64.75 92 LYS A N 1
ATOM 695 C CA . LYS A 1 92 ? 6.117 1.758 6.300 1.00 64.75 92 LYS A CA 1
ATOM 696 C C . LYS A 1 92 ? 4.619 1.514 6.133 1.00 64.75 92 LYS A C 1
ATOM 698 O O . LYS A 1 92 ? 4.035 1.878 5.113 1.00 64.75 92 LYS A O 1
ATOM 703 N N . LYS A 1 93 ? 3.993 0.916 7.146 1.00 73.25 93 LYS A N 1
ATOM 704 C CA . LYS A 1 93 ? 2.536 0.789 7.197 1.00 73.25 93 LYS A CA 1
ATOM 705 C C . LYS A 1 93 ? 1.936 2.190 7.320 1.00 73.25 93 LYS A C 1
ATOM 707 O O . LYS A 1 93 ? 2.370 2.986 8.146 1.00 73.25 93 LYS A O 1
ATOM 712 N N . HIS A 1 94 ? 0.950 2.491 6.479 1.00 71.06 94 HIS A N 1
ATOM 713 C CA . HIS A 1 94 ? 0.243 3.779 6.475 1.00 71.06 94 HIS A CA 1
ATOM 714 C C . HIS A 1 94 ? -0.960 3.815 7.435 1.00 71.06 94 HIS A C 1
ATOM 716 O O . HIS A 1 94 ? -1.724 4.778 7.436 1.00 71.06 94 HIS A O 1
ATOM 722 N N . TYR A 1 95 ? -1.135 2.769 8.239 1.00 82.12 95 TYR A N 1
ATOM 723 C CA . TYR A 1 95 ? -2.144 2.660 9.287 1.00 82.12 95 TYR A CA 1
ATOM 724 C C . TYR A 1 95 ? -1.448 2.489 10.645 1.00 82.12 95 TYR A C 1
ATOM 726 O O . TYR A 1 95 ? -0.381 1.877 10.725 1.00 82.12 95 TYR A O 1
ATOM 734 N N . GLY A 1 96 ? -2.028 3.085 11.691 1.00 82.38 96 GLY A N 1
ATOM 735 C CA . GLY A 1 96 ? -1.547 2.954 13.068 1.00 82.38 96 GLY A CA 1
ATOM 736 C C . GLY A 1 96 ? -1.969 1.627 13.702 1.00 82.38 96 GLY A C 1
ATOM 737 O O . GLY A 1 96 ? -2.428 0.721 13.008 1.00 82.38 96 GLY A O 1
ATOM 738 N N . ASN A 1 97 ? -1.839 1.515 15.027 1.00 87.44 97 ASN A N 1
ATOM 739 C CA . ASN A 1 97 ? -2.367 0.357 15.751 1.00 87.44 97 ASN A CA 1
ATOM 740 C C . ASN A 1 97 ? -3.893 0.241 15.544 1.00 87.44 97 ASN A C 1
ATOM 742 O O . ASN A 1 97 ? -4.599 1.246 15.636 1.00 87.44 97 ASN A O 1
ATOM 746 N N . PHE A 1 98 ? -4.396 -0.968 15.282 1.00 90.06 98 PHE A N 1
ATOM 747 C CA . PHE A 1 98 ? -5.819 -1.220 15.054 1.00 90.06 98 PHE A CA 1
ATOM 748 C C . PHE A 1 98 ? -6.687 -0.941 16.285 1.00 90.06 98 PHE A C 1
ATOM 750 O O . PHE A 1 98 ? -7.843 -0.562 16.129 1.00 90.06 98 PHE A O 1
ATOM 757 N N . ASP A 1 99 ? -6.118 -1.016 17.489 1.00 88.38 99 ASP A N 1
ATOM 758 C CA . ASP A 1 99 ? -6.808 -0.676 18.745 1.00 88.38 99 ASP A CA 1
ATOM 759 C C . ASP A 1 99 ? -7.144 0.817 18.864 1.00 88.38 99 ASP A C 1
ATOM 761 O O . ASP A 1 99 ? -7.883 1.239 19.746 1.00 88.38 99 ASP A O 1
ATOM 765 N N . HIS A 1 100 ? -6.569 1.655 17.998 1.00 91.19 100 HIS A N 1
ATOM 766 C CA . HIS A 1 100 ? -6.838 3.091 17.977 1.00 91.19 100 HIS A CA 1
ATOM 767 C C . HIS A 1 100 ? -8.061 3.458 17.132 1.00 91.19 100 HIS A C 1
ATOM 769 O O . HIS A 1 100 ? -8.374 4.648 17.014 1.00 91.19 100 HIS A O 1
ATOM 775 N N . TYR A 1 101 ? -8.707 2.460 16.530 1.00 93.25 101 TYR A N 1
ATOM 776 C CA . TYR A 1 101 ? -9.862 2.639 15.672 1.00 93.25 101 TYR A CA 1
ATOM 777 C C . TYR A 1 101 ? -11.055 1.849 16.198 1.00 93.25 101 TYR A C 1
ATOM 779 O O . TYR A 1 101 ? -10.924 0.692 16.605 1.00 93.25 101 TYR A O 1
ATOM 787 N N . THR A 1 102 ? -12.222 2.476 16.121 1.00 93.69 102 THR A N 1
ATOM 788 C CA . THR A 1 102 ? -13.493 1.914 16.569 1.00 93.69 102 THR A CA 1
ATOM 789 C C . THR A 1 102 ? -14.413 1.768 15.365 1.00 93.69 102 THR A C 1
ATOM 791 O O . THR A 1 102 ? -14.589 2.719 14.602 1.00 93.69 102 THR A O 1
ATOM 794 N N . PHE A 1 103 ? -14.925 0.556 15.164 1.00 94.69 103 PHE A N 1
ATOM 795 C CA . PHE A 1 103 ? -15.893 0.178 14.133 1.00 94.69 103 PHE A CA 1
ATOM 796 C C . PHE A 1 103 ? -16.438 -1.222 14.437 1.00 94.69 103 PHE A C 1
ATOM 798 O O . PHE A 1 103 ? -15.869 -1.939 15.264 1.00 94.69 103 PHE A O 1
ATOM 805 N N . GLU A 1 104 ? -17.497 -1.620 13.741 1.00 93.12 104 GLU A N 1
ATOM 806 C CA . GLU A 1 104 ? -18.114 -2.950 13.828 1.00 93.12 104 GLU A CA 1
ATOM 807 C C . GLU A 1 104 ? -17.215 -4.005 13.153 1.00 93.12 104 GLU A C 1
ATOM 809 O O . GLU A 1 104 ? -17.364 -4.336 11.975 1.00 93.12 104 GLU A O 1
ATOM 814 N N . LYS A 1 105 ? -16.211 -4.501 13.888 1.00 92.88 105 LYS A N 1
ATOM 815 C CA . LYS A 1 105 ? -15.162 -5.396 13.367 1.00 92.88 105 LYS A CA 1
ATOM 816 C C . LYS A 1 105 ? -15.734 -6.721 12.869 1.00 92.88 105 LYS A C 1
ATOM 818 O O . LYS A 1 105 ? -15.377 -7.177 11.784 1.00 92.88 105 LYS A O 1
ATOM 823 N N . GLU A 1 106 ? -16.598 -7.345 13.656 1.00 92.62 106 GLU A N 1
ATOM 824 C CA . GLU A 1 106 ? -17.172 -8.662 13.386 1.00 92.62 106 GLU A CA 1
ATOM 825 C C . GLU A 1 106 ? -18.130 -8.613 12.194 1.00 92.62 106 GLU A C 1
ATOM 827 O O . GLU A 1 106 ? -18.082 -9.483 11.319 1.00 92.62 106 GLU A O 1
ATOM 832 N N . GLU A 1 107 ? -18.953 -7.567 12.123 1.00 93.31 107 GLU A N 1
ATOM 833 C CA . GLU A 1 107 ? -19.881 -7.345 11.016 1.00 93.31 107 GLU A CA 1
ATOM 834 C C . GLU A 1 107 ? -19.124 -7.071 9.715 1.00 93.31 107 GLU A C 1
ATOM 836 O O . GLU A 1 107 ? -19.392 -7.701 8.691 1.00 93.31 107 GLU A O 1
ATOM 841 N N . PHE A 1 108 ? -18.081 -6.239 9.776 1.00 95.06 108 PHE A N 1
ATOM 842 C CA . PHE A 1 108 ? -17.190 -5.978 8.649 1.00 95.06 108 PHE A CA 1
ATOM 843 C C . PHE A 1 108 ? -16.529 -7.255 8.113 1.00 95.06 108 PHE A C 1
ATOM 845 O O . PHE A 1 108 ? -16.519 -7.494 6.903 1.00 95.06 108 PHE A O 1
ATOM 852 N N . LEU A 1 109 ? -15.979 -8.098 8.993 1.00 94.50 109 LEU A N 1
ATOM 853 C CA . LEU A 1 109 ? -15.339 -9.352 8.582 1.00 94.50 109 LEU A CA 1
ATOM 854 C C . LEU A 1 109 ? -16.353 -10.345 8.004 1.00 94.50 109 LEU A C 1
ATOM 856 O O . LEU A 1 109 ? -16.042 -11.039 7.035 1.00 94.50 109 LEU A O 1
ATOM 860 N N . SER A 1 110 ? -17.5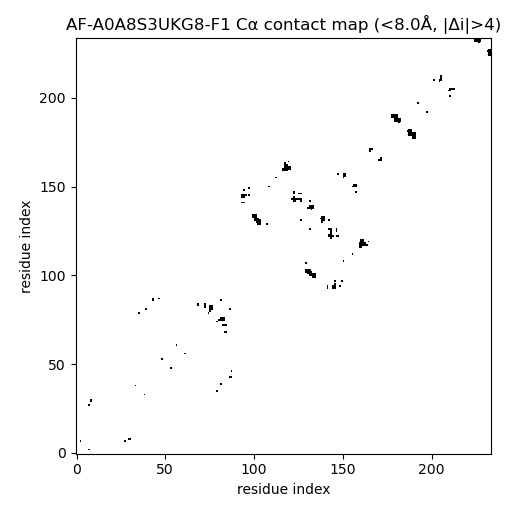57 -10.401 8.572 1.00 93.44 110 SER A N 1
ATOM 861 C CA . SER A 1 110 ? -18.640 -11.258 8.083 1.00 93.44 110 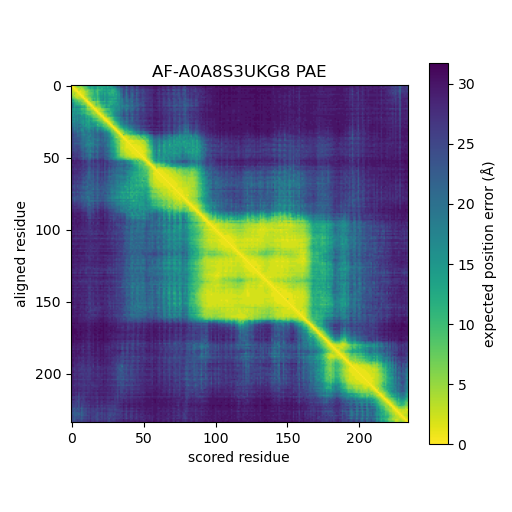SER A CA 1
ATOM 862 C C . SER A 1 110 ? -19.100 -10.823 6.693 1.00 93.44 110 SER A C 1
ATOM 864 O O . SER A 1 110 ? -19.162 -11.654 5.787 1.00 93.44 110 SER A O 1
ATOM 866 N N . ALA A 1 111 ? -19.302 -9.520 6.484 1.00 92.69 111 ALA A N 1
ATOM 867 C CA . ALA A 1 111 ? -19.643 -8.952 5.184 1.00 92.69 111 ALA A CA 1
ATOM 868 C C . ALA A 1 111 ? -18.559 -9.234 4.131 1.00 92.69 111 ALA A C 1
ATOM 870 O O . ALA A 1 111 ? -18.865 -9.648 3.014 1.00 92.69 111 ALA A O 1
ATOM 871 N N . LEU A 1 112 ? -17.276 -9.095 4.489 1.00 92.94 112 LEU A N 1
ATOM 872 C CA . LEU A 1 112 ? -16.173 -9.383 3.568 1.00 92.94 112 LEU A CA 1
ATOM 873 C C . LEU A 1 112 ? -16.108 -10.849 3.127 1.00 92.94 112 LEU A C 1
ATOM 875 O O . LEU A 1 112 ? -15.727 -11.117 1.990 1.00 92.94 112 LEU A O 1
ATOM 879 N N . ARG A 1 113 ? -16.453 -11.796 4.006 1.00 91.75 113 ARG A N 1
ATOM 880 C CA . ARG A 1 113 ? -16.462 -13.234 3.683 1.00 91.75 113 ARG A CA 1
ATOM 881 C C . ARG A 1 113 ? -17.611 -13.627 2.759 1.00 91.75 113 ARG A C 1
ATOM 883 O O . ARG A 1 113 ? -17.496 -14.623 2.056 1.00 91.75 113 ARG A O 1
ATOM 890 N N . GLN A 1 114 ? -18.698 -12.861 2.767 1.00 92.25 114 GLN A N 1
ATOM 891 C CA . GLN A 1 114 ? -19.851 -13.087 1.896 1.00 92.25 114 GLN A CA 1
ATOM 892 C C . GLN A 1 114 ? -19.628 -12.560 0.475 1.00 92.25 114 GLN A C 1
ATOM 894 O O . GLN A 1 114 ? -20.335 -12.971 -0.444 1.00 92.25 114 GLN A O 1
ATOM 899 N N . PHE A 1 115 ? -18.662 -11.658 0.269 1.00 89.81 115 PHE A N 1
ATOM 900 C CA . PHE A 1 115 ? -18.393 -11.135 -1.064 1.00 89.81 115 PHE A CA 1
ATOM 901 C C . PHE A 1 115 ? -17.789 -12.209 -1.977 1.00 89.81 115 PHE A C 1
ATOM 903 O O . PHE A 1 115 ? -16.785 -12.830 -1.613 1.00 89.81 115 PHE A O 1
ATOM 910 N N . PRO A 1 116 ? -18.348 -12.409 -3.185 1.00 87.31 116 PRO A N 1
ATOM 911 C CA . PRO A 1 116 ? -17.783 -13.348 -4.134 1.00 87.31 116 PRO A CA 1
ATOM 912 C C . PRO A 1 116 ? -16.400 -12.906 -4.630 1.00 87.31 116 PRO A C 1
ATOM 914 O O . PRO A 1 116 ? -16.006 -11.735 -4.596 1.00 87.31 116 PRO A O 1
ATOM 917 N N . HIS A 1 117 ? -15.645 -13.880 -5.128 1.00 86.50 117 HIS A N 1
ATOM 918 C CA . HIS A 1 117 ? -14.343 -13.636 -5.731 1.00 86.50 117 HIS A CA 1
ATOM 919 C C . HIS A 1 117 ? -14.461 -12.659 -6.915 1.00 86.50 117 HIS A C 1
ATOM 921 O O . HIS A 1 117 ? -15.337 -12.792 -7.769 1.00 86.50 117 HIS A O 1
ATOM 927 N N . GLY A 1 118 ? -13.574 -11.666 -6.980 1.00 83.75 118 GLY A N 1
ATOM 928 C CA . GLY A 1 118 ? -13.581 -10.627 -8.010 1.00 83.75 118 GLY A CA 1
ATOM 929 C C . GLY A 1 118 ? -14.575 -9.487 -7.770 1.00 83.75 118 GLY A C 1
ATOM 930 O O . GLY A 1 118 ? -14.637 -8.575 -8.599 1.00 83.75 118 GLY A O 1
ATOM 931 N N . SER A 1 119 ? -15.316 -9.483 -6.654 1.00 86.62 119 SER A N 1
ATOM 932 C CA . SER A 1 119 ? -16.228 -8.390 -6.304 1.00 86.62 119 SER A CA 1
ATOM 933 C C . SER A 1 119 ? -15.539 -7.033 -6.268 1.00 86.62 119 SER A C 1
ATOM 935 O O . SER A 1 119 ? -14.392 -6.886 -5.834 1.00 86.62 119 SER A O 1
ATOM 937 N N . HIS A 1 120 ? -16.287 -6.014 -6.689 1.00 87.25 120 HIS A N 1
ATOM 938 C CA . HIS A 1 120 ? -15.847 -4.635 -6.595 1.00 87.25 120 HIS A CA 1
ATOM 939 C C . HIS A 1 120 ? -16.024 -4.115 -5.164 1.00 87.25 120 HIS A C 1
ATOM 941 O O . HIS A 1 120 ? -17.143 -3.911 -4.694 1.00 87.25 120 HIS A O 1
ATOM 947 N N . VAL A 1 121 ? -14.905 -3.857 -4.490 1.00 88.50 121 VAL A N 1
ATOM 948 C CA . VAL A 1 121 ? -14.869 -3.390 -3.103 1.00 88.50 121 VAL A CA 1
ATOM 949 C C . VAL A 1 121 ? -14.255 -1.997 -3.040 1.00 88.50 121 VAL A C 1
ATOM 951 O O . VAL A 1 121 ? -13.062 -1.805 -3.292 1.00 88.50 121 VAL A O 1
ATOM 954 N N . ASN A 1 122 ? -15.070 -1.013 -2.650 1.00 90.38 122 ASN A N 1
ATOM 955 C CA . ASN A 1 122 ? -14.608 0.341 -2.364 1.00 90.38 122 ASN A CA 1
ATOM 956 C C . ASN A 1 122 ? -14.324 0.499 -0.863 1.00 90.38 122 ASN A C 1
ATOM 958 O O . ASN A 1 122 ? -15.203 0.852 -0.080 1.00 90.38 122 ASN A O 1
ATOM 962 N N . TRP A 1 123 ? -13.065 0.295 -0.477 1.00 91.88 123 TRP A N 1
ATOM 963 C CA . TRP A 1 123 ? -12.615 0.340 0.918 1.00 91.88 123 TRP A CA 1
ATOM 964 C C . TRP A 1 123 ? -12.943 1.640 1.662 1.00 91.88 123 TRP A C 1
ATOM 966 O O . TRP A 1 123 ? -13.177 1.614 2.866 1.00 91.88 123 TRP A O 1
ATOM 976 N N . LYS A 1 124 ? -12.979 2.788 0.972 1.00 90.44 124 LYS A N 1
ATOM 977 C CA . LYS A 1 124 ? -13.350 4.059 1.611 1.00 90.44 124 LYS A CA 1
ATOM 978 C C . LYS A 1 124 ? -14.836 4.071 1.984 1.00 90.44 124 LYS A C 1
ATOM 980 O O . LYS A 1 124 ? -15.163 4.469 3.098 1.00 90.44 124 LYS A O 1
ATOM 985 N N . LYS A 1 125 ? -15.699 3.590 1.083 1.00 90.75 125 LYS A N 1
ATOM 986 C CA . LYS A 1 125 ? -17.143 3.455 1.330 1.00 90.75 125 LYS A CA 1
ATOM 987 C C . LYS A 1 125 ? -17.468 2.393 2.377 1.00 90.75 125 LYS A C 1
ATOM 989 O O . LYS A 1 125 ? -18.444 2.551 3.089 1.00 90.75 125 LYS A O 1
ATOM 994 N N . LEU A 1 126 ? -16.650 1.352 2.526 1.00 92.75 126 LEU A N 1
ATOM 995 C CA . LEU A 1 126 ? -16.791 0.447 3.674 1.00 92.75 126 LEU A CA 1
ATOM 996 C C . LEU A 1 126 ? -16.455 1.175 4.987 1.00 92.75 126 LEU A C 1
ATOM 998 O O . LEU A 1 126 ? -17.141 0.996 5.984 1.00 92.75 126 LEU A O 1
ATOM 1002 N N . GLY A 1 127 ? -15.463 2.073 4.971 1.00 91.19 127 GLY A N 1
ATOM 1003 C CA . GLY A 1 127 ? -15.175 2.968 6.099 1.00 91.19 127 GLY A CA 1
ATOM 1004 C C . GLY A 1 127 ? -16.369 3.854 6.447 1.00 91.19 127 GLY A C 1
ATOM 1005 O O . GLY A 1 127 ? -16.690 3.964 7.626 1.00 91.19 127 GLY A O 1
ATOM 1006 N N . GLU A 1 128 ? -16.993 4.434 5.408 1.00 90.50 128 GLU A N 1
ATOM 1007 C CA . GLU A 1 128 ? -18.420 4.804 5.245 1.00 90.50 128 GLU A CA 1
ATOM 1008 C C . GLU A 1 128 ? -19.398 4.062 6.168 1.00 90.50 128 GLU A C 1
ATOM 1010 O O . GLU A 1 128 ? -19.888 4.589 7.166 1.00 90.50 128 GLU A O 1
ATOM 1015 N N . GLN A 1 129 ? -19.665 2.826 5.761 1.00 92.62 129 GLN A N 1
ATOM 1016 C CA . GLN A 1 129 ? -20.768 1.987 6.213 1.00 92.62 129 GLN A CA 1
ATOM 1017 C C . GLN A 1 129 ? -20.582 1.454 7.632 1.00 92.62 129 GLN A C 1
ATOM 1019 O O . GLN A 1 129 ? -21.520 1.509 8.411 1.00 92.62 129 GLN A O 1
ATOM 1024 N N . PHE A 1 130 ? -19.371 1.027 7.991 1.00 93.50 130 PHE A N 1
ATOM 1025 C CA . PHE A 1 130 ? -19.081 0.451 9.311 1.00 93.50 130 PHE A CA 1
ATOM 1026 C C . PHE A 1 130 ? -18.673 1.500 10.357 1.00 93.50 130 PHE A C 1
ATOM 1028 O O . PHE A 1 130 ? -18.038 1.168 11.354 1.00 93.50 130 PHE A O 1
ATOM 1035 N N . ASN A 1 131 ? -18.960 2.785 10.111 1.00 93.25 131 ASN A N 1
ATOM 1036 C CA . ASN A 1 131 ? -18.694 3.888 11.044 1.00 93.25 131 ASN A CA 1
ATOM 1037 C C . ASN A 1 131 ? -17.261 3.915 11.615 1.00 93.25 131 ASN A C 1
ATOM 1039 O O . ASN A 1 131 ? -17.049 4.137 12.807 1.00 93.25 131 ASN A O 1
ATOM 1043 N N . LEU A 1 132 ? -16.249 3.732 10.754 1.00 94.50 132 LEU A N 1
ATOM 1044 C CA . LEU A 1 132 ? -14.850 3.779 11.186 1.00 94.50 132 LEU A CA 1
ATOM 1045 C C . LEU A 1 132 ? -14.470 5.153 11.745 1.00 94.50 132 LEU A C 1
ATOM 1047 O O . LEU A 1 132 ? -14.411 6.143 11.006 1.00 94.50 132 LEU A O 1
ATOM 1051 N N . THR A 1 133 ? -14.097 5.171 13.022 1.00 94.94 133 THR A N 1
ATOM 1052 C CA . THR A 1 133 ? -13.651 6.358 13.758 1.00 94.94 133 THR A CA 1
ATOM 1053 C C . THR A 1 133 ? -12.296 6.135 14.429 1.00 94.94 133 THR A C 1
ATOM 1055 O O . THR A 1 133 ? -11.864 5.008 14.672 1.00 94.94 133 THR A O 1
ATOM 1058 N N . ASN A 1 134 ? -11.566 7.222 14.673 1.00 93.44 134 ASN A N 1
ATOM 1059 C CA . ASN A 1 134 ? -10.344 7.232 15.477 1.00 93.44 134 ASN A CA 1
ATOM 1060 C C . ASN A 1 134 ? -10.677 7.384 16.979 1.00 93.44 134 ASN A C 1
ATOM 1062 O O . ASN A 1 134 ? -11.829 7.589 17.349 1.00 93.44 134 ASN A O 1
ATOM 1066 N N . LYS A 1 135 ? -9.661 7.384 17.855 1.00 90.00 135 LYS A N 1
ATOM 1067 C CA . LYS A 1 135 ? -9.833 7.656 19.302 1.00 90.00 135 LYS A CA 1
ATOM 1068 C C . LYS A 1 135 ? -10.568 8.962 19.646 1.00 90.00 135 LYS A C 1
ATOM 1070 O O . LYS A 1 135 ? -11.049 9.097 20.761 1.00 90.00 135 LYS A O 1
ATOM 1075 N N . LYS A 1 136 ? -10.600 9.934 18.731 1.00 89.44 136 LYS A N 1
ATOM 1076 C CA . LYS A 1 136 ? -11.290 11.219 18.905 1.00 89.44 136 LYS A CA 1
ATOM 1077 C C . LYS A 1 136 ? -12.740 11.185 18.401 1.00 89.44 136 LYS A C 1
ATOM 1079 O O . LYS A 1 136 ? -13.404 12.211 18.443 1.00 89.44 136 LYS A O 1
ATOM 1084 N N . GLY A 1 137 ? -13.217 10.045 17.894 1.00 90.12 137 GLY A N 1
ATOM 1085 C CA . GLY A 1 137 ? -14.539 9.909 17.279 1.00 90.12 137 GLY A CA 1
ATOM 1086 C C . GLY A 1 137 ? -14.624 10.443 15.844 1.00 90.12 137 GLY A C 1
ATOM 1087 O O . GLY A 1 137 ? -15.696 10.450 15.251 1.00 90.12 137 GLY A O 1
ATOM 1088 N N . GLU A 1 138 ? -13.510 10.872 15.249 1.00 92.50 138 GLU A N 1
ATOM 1089 C CA . GLU A 1 138 ? -13.486 11.431 13.896 1.00 92.50 138 GLU A CA 1
ATOM 1090 C C . GLU A 1 138 ? -13.169 10.352 12.856 1.00 92.50 138 GLU A C 1
ATOM 1092 O O . GLU A 1 138 ? -12.378 9.433 13.100 1.00 92.50 138 GLU A O 1
ATOM 1097 N N . ARG A 1 139 ? -13.713 10.496 11.642 1.00 90.50 139 ARG A N 1
ATOM 1098 C CA . ARG A 1 139 ? -13.392 9.592 10.533 1.00 90.50 139 ARG A CA 1
ATOM 1099 C C . ARG A 1 139 ? -11.958 9.828 10.032 1.00 90.50 139 ARG A C 1
ATOM 1101 O O . ARG A 1 139 ? -11.632 10.935 9.597 1.00 90.50 139 ARG A O 1
ATOM 1108 N N . PRO A 1 140 ? -11.098 8.795 9.995 1.00 91.38 140 PRO A N 1
ATOM 1109 C CA . PRO A 1 140 ? -9.737 8.946 9.499 1.00 91.38 140 PRO A CA 1
ATOM 1110 C C . PRO A 1 140 ? -9.703 9.156 7.975 1.00 91.38 140 PRO A C 1
ATOM 1112 O O . PRO A 1 140 ? -10.359 8.444 7.213 1.00 91.38 140 PRO A O 1
ATOM 1115 N N . ALA A 1 141 ? -8.865 10.083 7.500 1.00 89.62 141 ALA A N 1
ATOM 1116 C CA . ALA A 1 141 ? -8.692 10.348 6.063 1.00 89.62 141 ALA A CA 1
ATOM 1117 C C . ALA A 1 141 ? -8.175 9.123 5.279 1.00 89.62 141 ALA A C 1
ATOM 1119 O O . ALA A 1 141 ? -8.460 8.959 4.093 1.00 89.62 141 ALA A O 1
ATOM 1120 N N . ASN A 1 142 ? -7.435 8.241 5.953 1.00 91.12 142 ASN A N 1
ATOM 1121 C CA . ASN A 1 142 ? -6.906 6.981 5.435 1.00 91.12 142 ASN A CA 1
ATOM 1122 C C . ASN A 1 142 ? -7.797 5.764 5.767 1.00 91.12 142 ASN A C 1
ATOM 1124 O O . ASN A 1 142 ? -7.298 4.639 5.763 1.00 91.12 142 ASN A O 1
ATOM 1128 N N . ALA A 1 143 ? -9.101 5.957 6.008 1.00 90.38 143 ALA A N 1
ATOM 1129 C CA . ALA A 1 143 ? -10.056 4.899 6.371 1.00 90.38 143 ALA A CA 1
ATOM 1130 C C . ALA A 1 143 ? -9.944 3.627 5.515 1.00 90.38 143 ALA A C 1
ATOM 1132 O O . ALA A 1 143 ? -9.850 2.524 6.048 1.00 90.38 143 ALA A O 1
ATOM 1133 N N . GLY A 1 144 ? -9.869 3.775 4.189 1.00 91.00 144 GLY A N 1
ATOM 1134 C CA . GLY A 1 144 ? -9.758 2.621 3.294 1.00 91.00 144 GLY A CA 1
ATOM 1135 C C . GLY A 1 144 ? -8.470 1.811 3.489 1.00 91.00 144 GLY A C 1
ATOM 1136 O O . GLY A 1 144 ? -8.501 0.589 3.417 1.00 91.00 144 GLY A O 1
ATOM 1137 N N . GLN A 1 145 ? -7.343 2.468 3.786 1.00 91.69 145 GLN A N 1
ATOM 1138 C CA . GLN A 1 145 ? -6.079 1.774 4.063 1.00 91.69 145 GLN A CA 1
ATOM 1139 C C . GLN A 1 145 ? -6.113 1.053 5.411 1.00 91.69 145 GLN A C 1
ATOM 1141 O O . GLN A 1 145 ? -5.538 -0.025 5.534 1.00 91.69 145 GLN A O 1
ATOM 1146 N N . ILE A 1 146 ? -6.786 1.643 6.402 1.00 93.00 146 ILE A N 1
ATOM 1147 C CA . ILE A 1 146 ? -6.969 1.041 7.725 1.00 93.00 146 ILE A CA 1
ATOM 1148 C C . ILE A 1 146 ? -7.801 -0.237 7.602 1.00 93.00 146 ILE A C 1
ATOM 1150 O O . ILE A 1 146 ? -7.350 -1.284 8.054 1.00 93.00 146 ILE A O 1
ATOM 1154 N N . LEU A 1 147 ? -8.959 -0.185 6.935 1.00 93.81 147 LEU A N 1
ATOM 1155 C CA . LEU A 1 147 ? -9.824 -1.359 6.768 1.00 93.81 147 LEU A CA 1
ATOM 1156 C C . LEU A 1 147 ? -9.177 -2.465 5.937 1.00 93.81 147 LEU A C 1
ATOM 1158 O O . LEU A 1 147 ? -9.254 -3.633 6.307 1.00 93.81 147 LEU A O 1
ATOM 1162 N N . MET A 1 148 ? -8.498 -2.107 4.846 1.00 92.38 148 MET A N 1
ATOM 1163 C CA . MET A 1 148 ? -7.762 -3.080 4.040 1.00 92.38 148 MET A CA 1
ATOM 1164 C C . MET A 1 148 ? -6.648 -3.744 4.864 1.00 92.38 148 MET A C 1
ATOM 1166 O O . MET A 1 148 ? -6.509 -4.964 4.849 1.00 92.38 148 MET A O 1
ATOM 1170 N N . GLY A 1 149 ? -5.897 -2.958 5.644 1.00 91.69 149 GLY A N 1
ATOM 1171 C CA . GLY A 1 149 ? -4.886 -3.482 6.562 1.00 91.69 149 GLY A CA 1
ATOM 1172 C C . GLY A 1 149 ? -5.479 -4.385 7.647 1.00 91.69 149 GLY A C 1
ATOM 1173 O O . GLY A 1 149 ? -4.885 -5.409 7.978 1.00 91.69 149 GLY A O 1
ATOM 1174 N N . PHE A 1 150 ? -6.657 -4.042 8.173 1.00 93.38 150 PHE A N 1
ATOM 1175 C CA . PHE A 1 150 ? -7.353 -4.845 9.176 1.00 93.38 150 PHE A CA 1
ATOM 1176 C C . PHE A 1 150 ? -7.854 -6.176 8.600 1.00 93.38 150 PHE A C 1
ATOM 1178 O O . PHE A 1 150 ? -7.710 -7.215 9.240 1.00 93.38 150 PHE A O 1
ATOM 1185 N N . ALA A 1 151 ? -8.378 -6.180 7.373 1.00 92.69 151 ALA A N 1
ATOM 1186 C CA . ALA A 1 151 ? -8.766 -7.405 6.675 1.00 92.69 151 ALA A CA 1
ATOM 1187 C C . ALA A 1 151 ? -7.559 -8.343 6.471 1.00 92.69 151 ALA A C 1
ATOM 1189 O O . ALA A 1 151 ? -7.637 -9.529 6.795 1.00 92.69 151 ALA A O 1
ATOM 1190 N N . GLN A 1 152 ? -6.416 -7.799 6.036 1.00 91.00 152 GLN A N 1
ATOM 1191 C CA . GLN A 1 152 ? -5.162 -8.552 5.890 1.00 91.00 152 GLN A CA 1
ATOM 1192 C C . GLN A 1 152 ? -4.655 -9.106 7.228 1.00 91.00 152 GLN A C 1
ATOM 1194 O O . GLN A 1 152 ? -4.198 -10.248 7.298 1.00 91.00 152 GLN A O 1
ATOM 1199 N N . TYR A 1 153 ? -4.755 -8.316 8.302 1.00 90.56 153 TYR A N 1
ATOM 1200 C CA . TYR A 1 153 ? -4.408 -8.755 9.655 1.00 90.56 153 TYR A CA 1
ATOM 1201 C C . TYR A 1 153 ? -5.248 -9.968 10.088 1.00 90.56 153 TYR A C 1
ATOM 1203 O O . TYR A 1 153 ? -4.703 -10.926 10.632 1.00 90.56 153 TYR A O 1
ATOM 1211 N N . ASN A 1 154 ? -6.535 -9.982 9.728 1.00 91.44 154 ASN A N 1
ATOM 1212 C CA . ASN A 1 154 ? -7.476 -11.080 9.970 1.00 91.44 154 ASN A CA 1
ATOM 1213 C C . ASN A 1 154 ? -7.455 -12.182 8.892 1.00 91.44 154 ASN A C 1
ATOM 1215 O O . ASN A 1 154 ? -8.410 -12.948 8.774 1.00 91.44 154 ASN A O 1
ATOM 1219 N N . LYS A 1 155 ? -6.373 -12.280 8.105 1.00 91.69 155 LYS A N 1
ATOM 1220 C CA . LYS A 1 155 ? -6.149 -13.339 7.102 1.00 91.69 155 LYS A CA 1
ATOM 1221 C C . LYS A 1 155 ? -7.190 -13.398 5.976 1.00 91.69 155 LYS A C 1
ATOM 1223 O O . LYS A 1 155 ? -7.310 -14.421 5.310 1.00 91.69 155 LYS A O 1
ATOM 1228 N N . ILE A 1 156 ? -7.903 -12.304 5.714 1.00 89.31 156 ILE A N 1
ATOM 1229 C CA . ILE A 1 156 ? -8.727 -12.180 4.509 1.00 89.31 156 ILE A CA 1
ATOM 1230 C C . ILE A 1 156 ? -7.811 -11.814 3.342 1.00 89.31 156 ILE A C 1
ATOM 1232 O O . ILE A 1 156 ? -7.066 -10.833 3.411 1.00 89.31 156 ILE A O 1
ATOM 1236 N N . ASN A 1 157 ? -7.879 -12.592 2.261 1.00 86.75 157 ASN A N 1
ATOM 1237 C CA . ASN A 1 157 ? -7.145 -12.294 1.040 1.00 86.75 157 ASN A CA 1
ATOM 1238 C C . ASN A 1 157 ? -7.761 -11.066 0.352 1.00 86.75 157 ASN A C 1
ATOM 1240 O O . ASN A 1 157 ? -8.778 -11.173 -0.322 1.00 86.75 157 ASN A O 1
ATOM 1244 N N . THR A 1 158 ? -7.164 -9.886 0.524 1.00 86.19 158 THR A N 1
ATOM 1245 C CA . THR A 1 158 ? -7.677 -8.648 -0.087 1.00 86.19 158 THR A CA 1
ATOM 1246 C C . THR A 1 158 ? -7.488 -8.591 -1.597 1.00 86.19 158 THR A C 1
ATOM 1248 O O . THR A 1 158 ? -8.197 -7.833 -2.258 1.00 86.19 158 THR A O 1
ATOM 1251 N N . ASP A 1 159 ? -6.564 -9.385 -2.139 1.00 83.88 159 ASP A N 1
ATOM 1252 C CA . ASP A 1 159 ? -6.234 -9.400 -3.567 1.00 83.88 159 ASP A CA 1
ATOM 1253 C C . ASP A 1 159 ? -7.302 -10.137 -4.383 1.00 83.88 159 ASP A C 1
ATOM 1255 O O . ASP A 1 159 ? -7.371 -9.982 -5.599 1.00 83.88 159 ASP A O 1
ATOM 1259 N N . GLN A 1 160 ? -8.187 -10.883 -3.710 1.00 84.75 160 GLN A N 1
ATOM 1260 C CA . GLN A 1 160 ? -9.343 -11.522 -4.335 1.00 84.75 160 GLN A CA 1
ATOM 1261 C C . GLN A 1 160 ? -10.413 -10.515 -4.785 1.00 84.75 160 GLN A C 1
ATOM 1263 O O . GLN A 1 160 ? -11.301 -10.843 -5.570 1.00 84.75 160 GLN A O 1
ATOM 1268 N N . PHE A 1 161 ? -10.363 -9.286 -4.268 1.00 87.19 161 PHE A N 1
ATOM 1269 C CA . PHE A 1 161 ? -11.301 -8.223 -4.603 1.00 87.19 161 PHE A CA 1
ATOM 1270 C C . PHE A 1 161 ? -10.723 -7.330 -5.699 1.00 87.19 161 PHE A C 1
ATOM 1272 O O . PHE A 1 161 ? -9.519 -7.104 -5.771 1.00 87.19 161 PHE A O 1
ATOM 1279 N N . ASN A 1 162 ? -11.589 -6.751 -6.530 1.00 82.56 162 ASN A N 1
ATOM 1280 C CA . ASN A 1 162 ? -11.208 -5.840 -7.614 1.00 82.56 162 ASN A CA 1
ATOM 1281 C C . ASN A 1 162 ? -10.271 -6.440 -8.690 1.00 82.56 162 ASN A C 1
ATOM 1283 O O . ASN A 1 162 ? -9.675 -5.674 -9.446 1.00 82.56 162 ASN A O 1
ATOM 1287 N N . ILE A 1 163 ? -10.165 -7.770 -8.820 1.00 72.44 163 ILE A N 1
ATOM 1288 C CA . ILE A 1 163 ? -9.288 -8.432 -9.812 1.00 72.44 163 ILE A CA 1
ATOM 1289 C C . ILE A 1 163 ? -9.615 -7.994 -11.248 1.00 72.44 163 ILE A C 1
ATOM 1291 O O . ILE A 1 163 ? -8.723 -7.692 -12.036 1.00 72.44 163 ILE A O 1
ATOM 1295 N N . ASN A 1 164 ? -10.906 -7.901 -11.575 1.00 63.16 164 ASN A N 1
ATOM 1296 C CA . ASN A 1 164 ? -11.374 -7.585 -12.929 1.00 63.16 164 ASN A CA 1
ATOM 1297 C C . ASN A 1 164 ? -11.487 -6.076 -13.198 1.00 63.16 164 ASN A C 1
ATOM 1299 O O . ASN A 1 164 ? -11.928 -5.660 -14.270 1.00 63.16 164 ASN A O 1
ATOM 1303 N N . MET A 1 165 ? -11.086 -5.231 -12.244 1.00 55.94 165 MET A N 1
ATOM 1304 C CA . MET A 1 165 ? -11.073 -3.783 -12.429 1.00 55.94 165 MET A CA 1
ATOM 1305 C C . MET A 1 165 ? -9.868 -3.371 -13.280 1.00 55.94 165 MET A C 1
ATOM 1307 O O . MET A 1 165 ? -8.861 -2.859 -12.785 1.00 55.94 165 MET A O 1
ATOM 1311 N N . ARG A 1 166 ? -10.024 -3.484 -14.601 1.00 47.59 166 ARG A N 1
ATOM 1312 C CA . ARG A 1 166 ? -9.389 -2.551 -15.537 1.00 47.59 166 ARG A CA 1
ATOM 1313 C C . ARG A 1 166 ? -9.884 -1.150 -15.188 1.00 47.59 166 ARG A C 1
ATOM 1315 O O . ARG A 1 166 ? -10.986 -0.750 -15.556 1.00 47.59 166 ARG A O 1
ATOM 1322 N N . VAL A 1 167 ? -9.109 -0.399 -14.410 1.00 43.41 167 VAL A N 1
ATOM 1323 C CA . VAL A 1 167 ? -9.442 1.000 -14.132 1.00 43.41 167 VAL A CA 1
ATOM 1324 C C . VAL A 1 167 ? -9.170 1.788 -15.414 1.00 43.41 167 VAL A C 1
ATOM 1326 O O . VAL A 1 167 ? -8.053 2.262 -15.611 1.00 43.41 167 VAL A O 1
ATOM 1329 N N . SER A 1 168 ? -10.191 1.902 -16.275 1.00 39.19 168 SER A N 1
ATOM 1330 C CA . SER A 1 168 ? -10.119 2.233 -17.713 1.00 39.19 168 SER A CA 1
ATOM 1331 C C . SER A 1 168 ? -9.472 1.113 -18.542 1.00 39.19 168 SER A C 1
ATOM 1333 O O . SER A 1 168 ? -8.725 0.316 -17.992 1.00 39.19 168 SER A O 1
ATOM 1335 N N . ASN A 1 169 ? -9.732 1.035 -19.851 1.00 42.16 169 ASN A N 1
ATOM 1336 C CA . ASN A 1 169 ? -9.093 0.118 -20.819 1.00 42.16 169 ASN A CA 1
ATOM 1337 C C . ASN A 1 169 ? -7.555 0.302 -20.953 1.00 42.16 169 ASN A C 1
ATOM 1339 O O . ASN A 1 169 ? -6.999 0.252 -22.045 1.00 42.16 169 ASN A O 1
ATOM 1343 N N . ARG A 1 170 ? -6.848 0.579 -19.859 1.00 40.25 170 ARG A N 1
ATOM 1344 C CA . ARG A 1 170 ? -5.402 0.715 -19.754 1.00 40.25 170 ARG A CA 1
ATOM 1345 C C . ARG A 1 170 ? -4.955 -0.143 -18.584 1.00 40.25 170 ARG A C 1
ATOM 1347 O O . ARG A 1 170 ? -5.471 0.001 -17.476 1.00 40.25 170 ARG A O 1
ATOM 1354 N N . ASP A 1 171 ? -4.016 -1.041 -18.855 1.00 39.09 171 ASP A N 1
ATOM 1355 C CA . ASP A 1 171 ? -3.471 -1.960 -17.864 1.00 39.09 171 ASP A CA 1
ATOM 1356 C C . ASP A 1 171 ? -3.028 -1.228 -16.597 1.00 39.09 171 ASP A C 1
ATOM 1358 O O . ASP A 1 171 ? -2.524 -0.104 -16.637 1.00 39.09 171 ASP A O 1
ATOM 1362 N N . TYR A 1 172 ? -3.174 -1.902 -15.459 1.00 42.47 172 TYR A N 1
ATOM 1363 C CA . TYR A 1 172 ? -2.702 -1.464 -14.143 1.00 42.47 172 TYR A CA 1
ATOM 1364 C C . TYR A 1 172 ? -1.231 -0.991 -14.159 1.00 42.47 172 TYR A C 1
ATOM 1366 O O . TYR A 1 172 ? -0.870 -0.057 -13.441 1.00 42.47 172 TYR A O 1
ATOM 1374 N N . ILE A 1 173 ? -0.419 -1.535 -15.075 1.00 42.59 173 ILE A N 1
ATOM 1375 C CA . ILE A 1 173 ? 0.968 -1.130 -15.362 1.00 42.59 173 ILE A CA 1
ATOM 1376 C C . ILE A 1 173 ? 1.069 0.363 -15.759 1.00 42.59 173 ILE A C 1
ATOM 1378 O O . ILE A 1 173 ? 2.068 1.020 -15.476 1.00 42.59 173 ILE A O 1
ATOM 1382 N N . GLN A 1 174 ? 0.015 0.958 -16.332 1.00 40.81 174 GLN A N 1
ATOM 1383 C CA . GLN A 1 174 ? -0.043 2.368 -16.738 1.00 40.81 174 GLN A CA 1
ATOM 1384 C C . GLN A 1 174 ? -0.609 3.334 -15.688 1.00 40.81 174 GLN A C 1
ATOM 1386 O O . GLN A 1 174 ? -0.598 4.545 -15.928 1.00 40.81 174 GLN A O 1
ATOM 1391 N N . ARG A 1 175 ? -0.938 2.886 -14.465 1.00 41.78 175 ARG A N 1
ATOM 1392 C CA . ARG A 1 175 ? -0.827 3.779 -13.292 1.00 41.78 175 ARG A CA 1
ATOM 1393 C C . ARG A 1 175 ? 0.644 3.975 -12.908 1.00 41.78 175 ARG A C 1
ATOM 1395 O O . ARG A 1 175 ? 0.987 4.097 -11.735 1.00 41.78 175 ARG A O 1
ATOM 1402 N N . VAL A 1 176 ? 1.510 4.174 -13.900 1.00 46.25 176 VAL A N 1
ATOM 1403 C CA . VAL A 1 176 ? 2.556 5.178 -13.771 1.00 46.25 176 VAL A CA 1
ATOM 1404 C C . VAL A 1 176 ? 1.811 6.455 -13.393 1.00 46.25 176 VAL A C 1
ATOM 1406 O O . VAL A 1 176 ? 1.281 7.166 -14.249 1.00 46.25 176 VAL A O 1
ATOM 1409 N N . ARG A 1 177 ? 1.703 6.745 -12.088 1.00 47.72 177 ARG A N 1
ATOM 1410 C CA . ARG A 1 177 ? 1.527 8.121 -11.630 1.00 47.72 177 ARG A CA 1
ATOM 1411 C C . ARG A 1 177 ? 2.571 8.873 -12.432 1.00 47.72 177 ARG A C 1
ATOM 1413 O O . ARG A 1 177 ? 3.753 8.669 -12.174 1.00 47.72 177 ARG A O 1
ATOM 1420 N N . ARG A 1 178 ? 2.167 9.645 -13.451 1.00 49.38 178 ARG A N 1
ATOM 1421 C CA . ARG A 1 178 ? 3.084 10.565 -14.126 1.00 49.38 178 ARG A CA 1
ATOM 1422 C C . ARG A 1 178 ? 3.738 11.294 -12.968 1.00 49.38 178 ARG A C 1
ATOM 1424 O O . ARG A 1 178 ? 3.006 11.944 -12.219 1.00 49.38 178 ARG A O 1
ATOM 1431 N N . ALA A 1 179 ? 5.023 11.057 -12.706 1.00 53.12 179 ALA A N 1
ATOM 1432 C CA . ALA A 1 179 ? 5.658 11.704 -11.579 1.00 53.12 179 ALA A CA 1
ATOM 1433 C C . ALA A 1 179 ? 5.570 13.187 -11.928 1.00 53.12 179 ALA A C 1
ATOM 1435 O O . ALA A 1 179 ? 6.080 13.643 -12.943 1.00 53.12 179 ALA A O 1
ATOM 1436 N N . LYS A 1 180 ? 4.707 13.912 -11.228 1.00 66.88 180 LYS A N 1
ATOM 1437 C CA . LYS A 1 180 ? 4.390 15.284 -11.594 1.00 66.88 180 LYS A CA 1
ATOM 1438 C C . LYS A 1 180 ? 5.519 16.128 -11.036 1.00 66.88 180 LYS A C 1
ATOM 1440 O O . LYS A 1 180 ? 5.676 16.195 -9.818 1.00 66.88 180 LYS A O 1
ATOM 1445 N N . LYS A 1 181 ? 6.308 16.760 -11.901 1.00 67.31 181 LYS A N 1
ATOM 1446 C CA . LYS A 1 181 ? 7.259 17.775 -11.452 1.00 67.31 181 LYS A CA 1
ATOM 1447 C C . LYS A 1 181 ? 6.442 19.024 -11.127 1.00 67.31 181 LYS A C 1
ATOM 1449 O O . LYS A 1 181 ? 5.742 19.554 -11.993 1.00 67.31 181 LYS A O 1
ATOM 1454 N N . ARG A 1 182 ? 6.467 19.453 -9.864 1.00 72.38 182 ARG A N 1
ATOM 1455 C CA . ARG A 1 182 ? 5.879 20.736 -9.458 1.00 72.38 182 ARG A CA 1
ATOM 1456 C C . ARG A 1 182 ? 6.741 21.861 -10.021 1.00 72.38 182 ARG A C 1
ATOM 1458 O O . ARG A 1 182 ? 7.942 21.872 -9.774 1.00 72.38 182 ARG A O 1
ATOM 1465 N N . LEU A 1 183 ? 6.118 22.770 -10.765 1.00 73.62 183 LEU A N 1
ATOM 1466 C CA . LEU A 1 183 ? 6.740 24.028 -11.184 1.00 73.62 183 LEU A CA 1
ATOM 1467 C C . LEU A 1 183 ? 6.356 25.155 -10.220 1.00 73.62 183 LEU A C 1
ATOM 1469 O O . LEU A 1 183 ? 7.202 25.956 -9.848 1.00 73.62 183 LEU A O 1
ATOM 1473 N N . SER A 1 184 ? 5.098 25.179 -9.768 1.00 71.50 184 SER A N 1
ATOM 1474 C CA . SER A 1 184 ? 4.580 26.159 -8.807 1.00 71.50 184 SER A CA 1
ATOM 1475 C C . SER A 1 184 ? 3.331 25.627 -8.082 1.00 71.50 184 SER A C 1
ATOM 1477 O O . SER A 1 184 ? 2.897 24.486 -8.296 1.00 71.50 184 SER A O 1
ATOM 1479 N N . LYS A 1 185 ? 2.751 26.420 -7.169 1.00 74.69 185 LYS A N 1
ATOM 1480 C CA . LYS A 1 185 ? 1.538 26.045 -6.425 1.00 74.69 185 LYS A CA 1
ATOM 1481 C C . LYS A 1 185 ? 0.363 25.909 -7.405 1.00 74.69 185 LYS A C 1
ATOM 1483 O O . LYS A 1 185 ? -0.068 26.883 -7.999 1.00 74.69 185 LYS A O 1
ATOM 1488 N N . GLY A 1 186 ? -0.127 24.682 -7.582 1.00 72.75 186 GLY A N 1
ATOM 1489 C CA . GLY A 1 186 ? -1.223 24.365 -8.507 1.00 72.75 186 GLY A CA 1
ATOM 1490 C C . GLY A 1 186 ? -0.785 23.976 -9.923 1.00 72.75 186 GLY A C 1
ATOM 1491 O O . GLY A 1 186 ? -1.583 23.383 -10.643 1.00 72.75 186 GLY A O 1
ATOM 1492 N N . LEU A 1 187 ? 0.482 24.201 -10.301 1.00 66.25 187 LEU A N 1
ATOM 1493 C CA . LEU A 1 187 ? 0.981 23.919 -11.648 1.00 66.25 187 LEU A CA 1
ATOM 1494 C C . LEU A 1 187 ? 1.993 22.766 -11.646 1.00 66.25 187 LEU A C 1
ATOM 1496 O O . LEU A 1 187 ? 3.051 22.806 -11.006 1.00 66.25 187 LEU A O 1
ATOM 1500 N N . THR A 1 188 ? 1.648 21.703 -12.369 1.00 74.62 188 THR A N 1
ATOM 1501 C CA . THR A 1 188 ? 2.457 20.483 -12.470 1.00 74.62 188 THR A CA 1
ATOM 1502 C C . THR A 1 188 ? 2.605 20.051 -13.914 1.00 74.62 188 THR A C 1
ATOM 1504 O O . THR A 1 188 ? 1.604 19.981 -14.624 1.00 74.62 188 THR A O 1
ATOM 1507 N N . ILE A 1 189 ? 3.820 19.673 -14.306 1.00 72.62 189 ILE A N 1
ATOM 1508 C CA . ILE A 1 189 ? 4.099 19.069 -15.612 1.00 72.62 189 ILE A CA 1
ATOM 1509 C C . ILE A 1 189 ? 4.412 17.575 -15.461 1.00 72.62 189 ILE A C 1
ATOM 1511 O O . ILE A 1 189 ? 4.903 17.147 -14.409 1.00 72.62 189 ILE A O 1
ATOM 1515 N N . PRO A 1 190 ? 4.134 16.750 -16.483 1.00 68.94 190 PRO A N 1
ATOM 1516 C CA . PRO A 1 190 ? 4.602 15.370 -16.510 1.00 68.94 190 PRO A CA 1
ATOM 1517 C C . PRO A 1 190 ? 6.133 15.315 -16.416 1.00 68.94 190 PRO A C 1
ATOM 1519 O O . PRO A 1 190 ? 6.817 16.030 -17.144 1.00 68.94 190 PRO A O 1
ATOM 1522 N N . SER A 1 191 ? 6.691 14.462 -15.553 1.00 67.44 191 SER A N 1
ATOM 1523 C CA . SER A 1 191 ? 8.114 14.130 -15.635 1.00 67.44 191 SER A CA 1
ATOM 1524 C C . SER A 1 191 ? 8.381 13.415 -16.951 1.00 67.44 191 SER A C 1
ATOM 1526 O O . SER A 1 191 ? 7.670 12.465 -17.300 1.00 67.44 191 SER A O 1
ATOM 1528 N N . THR A 1 192 ? 9.448 13.805 -17.633 1.00 68.88 192 THR A N 1
ATOM 1529 C CA . THR A 1 192 ? 10.011 13.014 -18.724 1.00 68.88 192 THR A CA 1
ATOM 1530 C C . THR A 1 192 ? 10.351 11.613 -18.214 1.00 68.88 192 THR A C 1
ATOM 1532 O O . THR A 1 192 ? 10.843 11.453 -17.092 1.00 68.88 192 THR A O 1
ATOM 1535 N N . ARG A 1 193 ? 10.071 10.578 -19.016 1.00 67.50 193 ARG A N 1
ATOM 1536 C CA . ARG A 1 193 ? 10.539 9.220 -18.703 1.00 67.50 193 ARG A CA 1
ATOM 1537 C C . ARG A 1 193 ? 12.068 9.236 -18.648 1.00 67.50 193 ARG A C 1
ATOM 1539 O O . ARG A 1 193 ? 12.704 9.979 -19.393 1.00 67.50 193 ARG A O 1
ATOM 1546 N N . SER A 1 194 ? 12.663 8.437 -17.764 1.00 71.31 194 SER A N 1
ATOM 1547 C CA . SER A 1 194 ? 14.122 8.317 -17.742 1.00 71.31 194 SER A CA 1
ATOM 1548 C C . SER A 1 194 ? 14.609 7.705 -19.060 1.00 71.31 194 SER A C 1
ATOM 1550 O O . SER A 1 194 ? 13.941 6.828 -19.614 1.00 71.31 194 SER A O 1
ATOM 1552 N N . ALA A 1 195 ? 15.785 8.113 -19.541 1.00 72.12 195 ALA A N 1
ATOM 1553 C CA . ALA A 1 195 ? 16.376 7.534 -20.751 1.00 72.12 195 ALA A CA 1
ATOM 1554 C C . ALA A 1 195 ? 16.514 6.002 -20.653 1.00 72.12 195 ALA A C 1
ATOM 1556 O O . ALA A 1 195 ? 16.345 5.296 -21.643 1.00 72.12 195 ALA A O 1
ATOM 1557 N N . LYS A 1 196 ? 16.748 5.475 -19.442 1.00 74.19 196 LYS A N 1
ATOM 1558 C CA . LYS A 1 196 ? 16.802 4.033 -19.171 1.00 74.19 196 LYS A CA 1
ATOM 1559 C C . LYS A 1 196 ? 15.464 3.347 -19.456 1.00 74.19 196 LYS A C 1
ATOM 1561 O O . LYS A 1 196 ? 15.446 2.331 -20.140 1.00 74.19 196 LYS A O 1
ATOM 1566 N N . THR A 1 197 ? 14.365 3.915 -18.965 1.00 72.62 197 THR A N 1
ATOM 1567 C CA . THR A 1 197 ? 13.012 3.373 -19.172 1.00 72.62 197 THR A CA 1
ATOM 1568 C C . THR A 1 197 ? 12.629 3.412 -20.648 1.00 72.62 197 THR A C 1
ATOM 1570 O O . THR A 1 197 ? 12.116 2.433 -21.167 1.00 72.62 197 THR A O 1
ATOM 1573 N N . ILE A 1 198 ? 12.952 4.507 -21.344 1.00 80.38 198 ILE A N 1
ATOM 1574 C CA . ILE A 1 198 ? 12.697 4.635 -22.786 1.00 80.38 198 ILE A CA 1
ATOM 1575 C C . ILE A 1 198 ? 13.455 3.551 -23.568 1.00 80.38 198 ILE A C 1
ATOM 1577 O O . ILE A 1 198 ? 12.870 2.896 -24.421 1.00 80.38 198 ILE A O 1
ATOM 1581 N N . ARG A 1 199 ? 14.733 3.304 -23.247 1.00 78.31 199 ARG A N 1
ATOM 1582 C CA . ARG A 1 199 ? 15.521 2.236 -23.889 1.00 78.31 199 ARG A CA 1
ATOM 1583 C C . ARG A 1 199 ? 14.944 0.842 -23.641 1.00 78.31 199 ARG A C 1
ATOM 1585 O O . ARG A 1 199 ? 14.969 0.017 -24.545 1.00 78.31 199 ARG A O 1
ATOM 1592 N N . GLN A 1 200 ? 14.453 0.576 -22.431 1.00 80.00 200 GLN A N 1
ATOM 1593 C CA . GLN A 1 200 ? 13.831 -0.706 -22.090 1.00 80.00 200 GLN A CA 1
ATOM 1594 C C . GLN A 1 200 ? 12.511 -0.912 -22.839 1.00 80.00 200 GLN A C 1
ATOM 1596 O O . GLN A 1 200 ? 12.314 -1.983 -23.403 1.00 80.00 200 GLN A O 1
ATOM 1601 N N . ASP A 1 201 ? 11.665 0.119 -22.907 1.00 79.50 201 ASP A N 1
ATOM 1602 C CA . ASP A 1 201 ? 10.408 0.081 -23.664 1.00 79.50 201 ASP A CA 1
ATOM 1603 C C . ASP A 1 201 ? 10.668 -0.164 -25.158 1.00 79.50 201 ASP A C 1
ATOM 1605 O O . ASP A 1 201 ? 10.027 -1.023 -25.757 1.00 79.50 201 ASP A O 1
ATOM 1609 N N . ILE A 1 202 ? 11.637 0.544 -25.754 1.00 81.69 202 ILE A N 1
ATOM 1610 C CA . ILE A 1 202 ? 12.009 0.369 -27.168 1.00 81.69 202 ILE A CA 1
ATOM 1611 C C . ILE A 1 202 ? 12.534 -1.046 -27.414 1.00 81.69 202 ILE A C 1
ATOM 1613 O O . ILE A 1 202 ? 12.096 -1.698 -28.354 1.00 81.69 202 ILE A O 1
ATOM 1617 N N . LYS A 1 203 ? 13.427 -1.549 -26.551 1.00 83.88 203 LYS A N 1
ATOM 1618 C CA . LYS A 1 203 ? 13.942 -2.919 -26.664 1.00 83.88 203 LYS A CA 1
ATOM 1619 C C . LYS A 1 203 ? 12.811 -3.945 -26.607 1.00 83.88 203 LYS A C 1
ATOM 1621 O O . LYS A 1 203 ? 12.744 -4.820 -27.453 1.00 83.88 203 LYS A O 1
ATOM 1626 N N . HIS A 1 204 ? 11.887 -3.786 -25.666 1.00 81.12 204 HIS A N 1
ATOM 1627 C CA . HIS A 1 204 ? 10.726 -4.660 -25.552 1.00 81.12 204 HIS A CA 1
ATOM 1628 C C . HIS A 1 204 ? 9.815 -4.585 -26.788 1.00 81.12 204 HIS A C 1
ATOM 1630 O O . HIS A 1 204 ? 9.268 -5.595 -27.214 1.00 81.12 204 HIS A O 1
ATOM 1636 N N . GLN A 1 205 ? 9.634 -3.409 -27.391 1.00 82.94 205 GLN A N 1
ATOM 1637 C CA . GLN A 1 205 ? 8.851 -3.268 -28.625 1.00 82.94 205 GLN A CA 1
ATOM 1638 C C . GLN A 1 205 ? 9.538 -3.901 -29.841 1.00 82.94 205 GLN A C 1
ATOM 1640 O O . GLN A 1 205 ? 8.843 -4.456 -30.688 1.00 82.94 205 GLN A O 1
ATOM 1645 N N . ILE A 1 206 ? 10.870 -3.867 -29.900 1.00 84.31 206 ILE A N 1
ATOM 1646 C CA . ILE A 1 206 ? 11.665 -4.599 -30.897 1.00 84.31 206 ILE A CA 1
ATOM 1647 C C . ILE A 1 206 ? 11.514 -6.111 -30.684 1.00 84.31 206 ILE A C 1
ATOM 1649 O O . ILE A 1 206 ? 11.186 -6.828 -31.622 1.00 84.31 206 ILE A O 1
ATOM 1653 N N . ASP A 1 207 ? 11.684 -6.592 -29.447 1.00 78.25 207 ASP A N 1
ATOM 1654 C CA . ASP A 1 207 ? 11.608 -8.023 -29.112 1.00 78.25 207 ASP A CA 1
ATOM 1655 C C . ASP A 1 207 ? 10.217 -8.616 -29.415 1.00 78.25 207 ASP A C 1
ATOM 1657 O O . ASP A 1 207 ? 10.102 -9.776 -29.801 1.00 78.25 207 ASP A O 1
ATOM 1661 N N . ASN A 1 208 ? 9.156 -7.813 -29.285 1.00 83.12 208 ASN A N 1
ATOM 1662 C CA . ASN A 1 208 ? 7.784 -8.214 -29.616 1.00 83.12 208 ASN A CA 1
ATOM 1663 C C . ASN A 1 208 ? 7.402 -7.982 -31.089 1.00 83.12 208 ASN A C 1
ATOM 1665 O O . ASN A 1 208 ? 6.232 -8.134 -31.436 1.00 83.12 208 ASN A O 1
ATOM 1669 N N . GLY A 1 209 ? 8.342 -7.564 -31.942 1.00 80.50 209 GLY A N 1
ATOM 1670 C CA . GLY A 1 209 ? 8.093 -7.315 -33.366 1.00 80.50 209 GLY A CA 1
ATOM 1671 C C . GLY A 1 209 ? 7.146 -6.143 -33.651 1.00 80.50 209 GLY A C 1
ATOM 1672 O O . GLY A 1 209 ? 6.604 -6.041 -34.745 1.00 80.50 209 GLY A O 1
ATOM 1673 N N . VAL A 1 210 ? 6.918 -5.262 -32.671 1.00 82.62 210 VAL A N 1
ATOM 1674 C CA . VAL A 1 210 ? 6.091 -4.052 -32.832 1.00 82.62 210 VAL A CA 1
ATOM 1675 C C . VAL A 1 210 ? 6.868 -2.967 -33.575 1.00 82.62 210 VAL A C 1
ATOM 1677 O O . VAL A 1 210 ? 6.286 -2.194 -34.331 1.00 82.62 210 VAL A O 1
ATOM 1680 N N . ILE A 1 211 ? 8.179 -2.896 -33.340 1.00 81.12 211 ILE A N 1
ATOM 1681 C CA . ILE A 1 211 ? 9.096 -2.037 -34.085 1.00 81.12 211 ILE A CA 1
ATOM 1682 C C . ILE A 1 211 ? 9.984 -2.929 -34.938 1.00 81.12 211 ILE A C 1
ATOM 1684 O O . ILE A 1 211 ? 10.774 -3.706 -34.403 1.00 81.12 211 ILE A O 1
ATOM 1688 N N . ASP A 1 212 ? 9.873 -2.771 -36.252 1.00 79.06 212 ASP A N 1
ATOM 1689 C CA . ASP A 1 212 ? 10.782 -3.395 -37.200 1.00 79.06 212 ASP A CA 1
ATOM 1690 C C . ASP A 1 212 ? 12.072 -2.565 -37.300 1.00 79.06 212 ASP A C 1
ATOM 1692 O O . ASP A 1 212 ? 12.038 -1.354 -37.535 1.00 79.06 212 ASP A O 1
ATOM 1696 N N . LEU A 1 213 ? 13.215 -3.211 -37.065 1.00 72.69 213 LEU A N 1
ATOM 1697 C CA . LEU A 1 213 ? 14.540 -2.604 -37.223 1.00 72.69 213 LEU A CA 1
ATOM 1698 C C . LEU A 1 213 ? 15.032 -2.662 -38.677 1.00 72.69 213 LEU A C 1
ATOM 1700 O O . LEU A 1 213 ? 16.088 -2.100 -38.978 1.00 72.69 213 LEU A O 1
ATOM 1704 N N . GLY A 1 214 ? 14.274 -3.322 -39.556 1.00 73.19 214 GLY A N 1
ATOM 1705 C CA . GLY A 1 214 ? 14.684 -3.648 -40.908 1.00 73.19 214 GLY A CA 1
ATOM 1706 C C . GLY A 1 214 ? 15.742 -4.750 -40.941 1.00 73.19 214 GLY A C 1
ATOM 1707 O O . GLY A 1 214 ? 16.242 -5.236 -39.921 1.00 73.19 214 GLY A O 1
ATOM 1708 N N . GLU A 1 215 ? 16.104 -5.151 -42.152 1.00 69.94 215 GLU A N 1
ATOM 1709 C CA . GLU A 1 215 ? 17.137 -6.153 -42.381 1.00 69.94 215 GLU A CA 1
ATOM 1710 C C . GLU A 1 215 ? 18.534 -5.527 -42.272 1.00 69.94 215 GLU A C 1
ATOM 1712 O O . GLU A 1 215 ? 18.766 -4.379 -42.655 1.00 69.94 215 GLU A O 1
ATOM 1717 N N . LYS A 1 216 ? 19.510 -6.278 -41.748 1.00 67.06 216 LYS A N 1
ATOM 1718 C CA .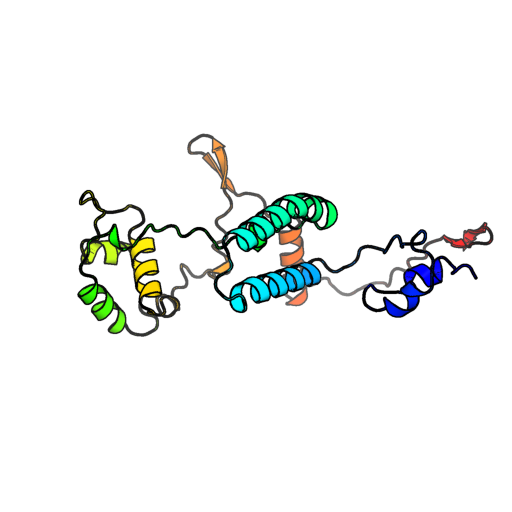 LYS A 1 216 ? 20.912 -5.834 -41.743 1.00 67.06 216 LYS A CA 1
ATOM 1719 C C . LYS A 1 216 ? 21.446 -5.839 -43.179 1.00 67.06 216 LYS A C 1
ATOM 1721 O O . LYS A 1 216 ? 21.895 -6.872 -43.657 1.00 67.06 216 LYS A O 1
ATOM 1726 N N . ILE A 1 217 ? 21.436 -4.675 -43.831 1.00 67.88 217 ILE A N 1
ATOM 1727 C CA . ILE A 1 217 ? 21.841 -4.505 -45.240 1.00 67.88 217 ILE A CA 1
ATOM 1728 C C . ILE A 1 217 ? 23.341 -4.787 -45.458 1.00 67.88 217 ILE A C 1
ATOM 1730 O O . ILE A 1 217 ? 23.734 -5.225 -46.535 1.00 67.88 217 ILE A O 1
ATOM 1734 N N . ALA A 1 218 ? 24.193 -4.591 -44.444 1.00 66.56 218 ALA A N 1
ATOM 1735 C CA . ALA A 1 218 ? 25.608 -4.945 -44.530 1.00 66.56 218 ALA A CA 1
ATOM 1736 C C . ALA A 1 218 ? 26.215 -5.244 -43.146 1.00 66.56 218 ALA A C 1
ATOM 1738 O O . ALA A 1 218 ? 25.984 -4.487 -42.197 1.00 66.56 218 ALA A O 1
ATOM 1739 N N . PRO A 1 219 ? 27.025 -6.308 -42.995 1.00 65.56 219 PRO A N 1
ATOM 1740 C CA . PRO A 1 219 ? 27.861 -6.474 -41.815 1.00 65.56 219 PRO A CA 1
ATOM 1741 C C . PRO A 1 219 ? 28.950 -5.392 -41.814 1.00 65.56 219 PRO A C 1
ATOM 1743 O O . PRO A 1 219 ? 29.793 -5.353 -42.707 1.00 65.56 219 PRO A O 1
ATOM 1746 N N . SER A 1 220 ? 28.964 -4.509 -40.809 1.00 59.28 220 SER A N 1
ATOM 1747 C CA . SER A 1 220 ? 30.091 -3.588 -40.638 1.00 59.28 220 SER A CA 1
ATOM 1748 C C . SER A 1 220 ? 31.305 -4.376 -40.148 1.00 59.28 220 SER A C 1
ATOM 1750 O O . SER A 1 220 ? 31.291 -4.904 -39.032 1.00 59.28 220 SER A O 1
ATOM 1752 N N . GLN A 1 221 ? 32.362 -4.443 -40.951 1.00 65.50 221 GLN A N 1
ATOM 1753 C CA . GLN A 1 221 ? 33.660 -4.911 -40.481 1.00 65.50 221 GLN A CA 1
ATOM 1754 C C . GLN A 1 221 ? 34.261 -3.820 -39.591 1.00 65.50 221 GLN A C 1
ATOM 1756 O O . GLN A 1 221 ? 34.807 -2.834 -40.074 1.00 65.50 221 GLN A O 1
ATOM 1761 N N . ILE A 1 222 ? 34.099 -3.959 -38.276 1.00 65.00 222 ILE A N 1
ATOM 1762 C CA . ILE A 1 222 ? 34.790 -3.095 -37.319 1.00 65.00 222 ILE A CA 1
ATOM 1763 C C . ILE A 1 222 ? 36.197 -3.672 -37.152 1.00 65.00 222 ILE A C 1
ATOM 1765 O O . ILE A 1 222 ? 36.408 -4.565 -36.335 1.00 65.00 222 ILE A O 1
ATOM 1769 N N . SER A 1 223 ? 37.156 -3.195 -37.945 1.00 66.00 223 SER A N 1
ATOM 1770 C CA . SER A 1 223 ? 38.577 -3.403 -37.669 1.00 66.00 223 SER A CA 1
ATOM 1771 C C . SER A 1 223 ? 39.011 -2.357 -36.643 1.00 66.00 223 SER A C 1
ATOM 1773 O O . SER A 1 223 ? 39.159 -1.177 -36.963 1.00 66.00 223 SER A O 1
ATOM 1775 N N . SER A 1 224 ? 39.150 -2.753 -35.380 1.00 60.66 224 SER A N 1
ATOM 1776 C CA . SER A 1 224 ? 39.805 -1.894 -34.397 1.00 60.66 224 SER A CA 1
ATOM 1777 C C . SER A 1 224 ? 41.309 -2.034 -34.573 1.00 60.66 224 SER A C 1
ATOM 1779 O O . SER A 1 224 ? 41.845 -3.096 -34.254 1.00 60.66 224 SER A O 1
ATOM 1781 N N . ASN A 1 225 ? 41.972 -0.975 -35.033 1.00 73.50 225 ASN A N 1
ATOM 1782 C CA . ASN A 1 225 ? 43.427 -0.964 -35.031 1.00 73.50 225 ASN A CA 1
ATOM 1783 C C . ASN A 1 225 ? 43.898 -0.960 -33.578 1.00 73.50 225 ASN A C 1
ATOM 1785 O O . ASN A 1 225 ? 43.496 -0.091 -32.795 1.00 73.50 225 ASN A O 1
ATOM 1789 N N . TYR A 1 226 ? 44.723 -1.927 -33.202 1.00 75.06 226 TYR A N 1
ATOM 1790 C CA . TYR A 1 226 ? 45.326 -1.957 -31.877 1.00 75.06 226 TYR A CA 1
ATOM 1791 C C . TYR A 1 226 ? 46.821 -2.200 -31.999 1.00 75.06 226 TYR A C 1
ATOM 1793 O O . TYR A 1 226 ? 47.302 -2.851 -32.923 1.00 75.06 226 TYR A O 1
ATOM 1801 N N . ILE A 1 227 ? 47.565 -1.626 -31.061 1.00 75.19 227 ILE A N 1
ATOM 1802 C CA . ILE A 1 227 ? 49.004 -1.832 -30.977 1.00 75.19 227 ILE A CA 1
ATOM 1803 C C . ILE A 1 227 ? 49.220 -3.076 -30.125 1.00 75.19 227 ILE A C 1
ATOM 1805 O O . ILE A 1 227 ? 48.727 -3.156 -28.996 1.00 75.19 227 ILE A O 1
ATOM 1809 N N . ASP A 1 228 ? 49.906 -4.067 -30.682 1.00 76.06 228 ASP A N 1
ATOM 1810 C CA . ASP A 1 228 ? 50.260 -5.268 -29.944 1.00 76.06 228 ASP A CA 1
ATOM 1811 C C . ASP A 1 228 ? 51.336 -4.982 -28.881 1.00 76.06 228 ASP A C 1
ATOM 1813 O O . ASP A 1 228 ? 51.959 -3.920 -28.829 1.00 76.06 228 ASP A O 1
ATOM 1817 N N . ASN A 1 229 ? 51.598 -5.963 -28.020 1.00 74.25 229 ASN A N 1
ATOM 1818 C CA . ASN A 1 229 ? 52.600 -5.824 -26.961 1.00 74.25 229 ASN A CA 1
ATOM 1819 C C . ASN A 1 229 ? 54.046 -5.694 -27.492 1.00 74.25 229 ASN A C 1
ATOM 1821 O O . ASN A 1 229 ? 54.966 -5.523 -26.695 1.00 74.25 229 ASN A O 1
ATOM 1825 N N . THR A 1 230 ? 54.259 -5.800 -28.808 1.00 80.25 230 THR A N 1
ATOM 1826 C CA . THR A 1 230 ? 55.546 -5.588 -29.483 1.00 80.25 230 THR A CA 1
ATOM 1827 C C . THR A 1 230 ? 55.646 -4.211 -30.145 1.00 80.25 230 THR A C 1
ATOM 1829 O O . THR A 1 230 ? 56.672 -3.893 -30.744 1.00 80.25 230 THR A O 1
ATOM 1832 N N . GLY A 1 231 ? 54.613 -3.371 -30.007 1.00 70.81 231 GLY A N 1
ATOM 1833 C CA . GLY A 1 231 ? 54.569 -2.026 -30.574 1.00 70.81 231 GLY A CA 1
ATOM 1834 C C . GLY A 1 231 ? 54.151 -1.982 -32.045 1.00 70.81 231 GLY A C 1
ATOM 1835 O O . GLY A 1 231 ? 54.310 -0.940 -32.679 1.00 70.81 231 GLY A O 1
ATOM 1836 N N . ARG A 1 232 ? 53.627 -3.077 -32.612 1.00 65.81 232 ARG A N 1
ATOM 1837 C CA . ARG A 1 232 ? 53.159 -3.126 -34.004 1.00 65.81 232 ARG A CA 1
ATOM 1838 C C . ARG A 1 232 ? 51.672 -2.801 -34.079 1.00 65.81 232 ARG A C 1
ATOM 1840 O O . ARG A 1 232 ? 50.875 -3.368 -33.337 1.00 65.81 232 ARG A O 1
ATOM 1847 N N . LEU A 1 233 ? 51.314 -1.883 -34.976 1.00 69.94 233 LEU A N 1
ATOM 1848 C CA . LEU A 1 233 ? 49.925 -1.562 -35.299 1.00 69.94 233 LEU A CA 1
ATOM 1849 C C . LEU A 1 233 ? 49.359 -2.668 -36.201 1.00 69.94 233 LEU A C 1
ATOM 1851 O O . LEU A 1 233 ? 49.937 -2.934 -37.256 1.00 69.94 233 LEU A O 1
ATOM 1855 N N . MET A 1 234 ? 48.268 -3.297 -35.767 1.00 59.34 234 MET A N 1
ATOM 1856 C CA . MET A 1 234 ? 47.516 -4.318 -36.510 1.00 59.34 234 MET A CA 1
ATOM 1857 C C . MET A 1 234 ? 46.163 -3.773 -36.939 1.00 59.34 234 MET A C 1
ATOM 1859 O O . MET A 1 234 ? 45.614 -2.953 -36.164 1.00 59.34 234 MET A O 1
#

Nearest PDB structures (foldseek):
  9bw1-assembly1_N  TM=2.096E-01  e=3.786E+00  Peltigera membranacea

Solvent-accessible surface area (backbone atoms only — not comparable to full-atom values): 14782 Å² total; per-residue (Å²): 137,85,82,52,76,74,64,70,70,73,72,57,93,85,56,52,79,73,53,74,81,51,68,80,91,67,72,72,90,72,82,86,70,74,56,63,69,61,53,51,51,51,53,48,51,53,51,45,50,60,70,73,69,54,68,89,69,53,74,67,57,52,51,50,52,53,51,49,51,64,64,44,32,61,54,36,35,72,74,70,69,40,57,49,63,73,74,68,52,74,80,80,74,92,49,77,69,70,88,49,47,48,55,53,60,68,61,51,54,52,55,59,70,70,53,59,86,43,38,84,74,59,45,52,58,50,27,59,74,43,56,40,18,36,85,85,70,46,69,52,96,56,33,27,59,39,52,53,49,51,39,49,72,71,71,43,72,67,74,47,40,40,65,77,60,61,76,55,106,46,58,77,82,65,69,57,68,64,55,60,44,73,80,49,96,94,42,66,44,74,48,77,78,53,72,69,56,53,52,51,52,51,51,52,33,40,76,69,64,75,43,80,88,73,79,86,88,66,87,79,84,81,79,75,73,46,68,45,100,84,72,49,80,83

Radius of gyration: 28.1 Å; Cα contacts (8 Å, |Δi|>4): 139; chains: 1; bounding box: 77×48×67 Å

Foldseek 3Di:
DDDDVVRLAPDDPVVCVVVVVDDPVCDDPHDPPPPLVVVLVVLLVVLCCCVVVDDPDDPVVVVVVVVVLVVCQVVCCVPSVDRSCVSNDDPDQPDDDLVQKDWDLVVLLVVLVPDDFAAADDLVCSLVPRCIAGNVSHRDPCRSSSSLVSCVVVVNDPCSYNVVPPVPPDDPVPVPVQPWDDPDDVDTDRDDDPPVVVVVVVVVCVVVVVDDPDDPPDDDPPDDFDQDPVRDTD

Mean predicted aligned error: 20.72 Å

Sequence (234 aa):
MKLSEKDKAKHTLTDCEQCMVFDASLLHKSSEVVKKDSLVGACQNVANIILEKSPPMSKAAEKNVENFVKVFTPIASQKLGVDIIKTVSKPKKHYGNFDHYTFEKEEFLSALRQFPHGSHVNWKKLGEQFNLTNKKGERPANAGQILMGFAQYNKINTDQFNINMRVSNRDYIQRVRRAKKRLSKGLTIPSTRSAKTIRQDIKHQIDNGVIDLGEKIAPSQISSNYIDNTGRLM

Secondary structure (DSSP, 8-state):
-PPPTTGGGS--TT-GGGGGGS-GGG---------HHHHHHHHHHHHHHHHHS--S--HHHHHHHHHHHHHHHHHHHHHT---HHHHHSPPPPSS--GGGEES-HHHHHHHHHHSPTT----HHHHHHHTT-EETTSPPPTTHHHHHHHHHHHTT--GGGSSTT--SSSS-GGG-----EEEEETTEEEEPPPPHHHHHHHHHHHHHTTSS------S--------B-TTS-B-

pLDDT: mean 70.26, std 16.65, range [39.09, 95.06]